Protein AF-A0A8B9DFJ2-F1 (afdb_monomer_lite)

Foldseek 3Di:
DLLVLLLCCLPPPVNLVVVLVVDAQEEEEALLRCSSLLSCVVSVHAYAHEEAAHQLRLVCLLLVFDDQLQQFADPPLPDDSDDDPVSSVVSVVVSVVRVVVVCVVQVSVQVSSCVSVVHRDGSSRSSNRHQAYAHQDDPVVGDDGDDDPRYDDDHPDDQQVVLVVVCVSVVNHSVRNQFYQYHHDSVPSDDTPRSVVRNPPPPPPPDD

Structure (mmCIF, N/CA/C/O backbone):
data_AF-A0A8B9DFJ2-F1
#
_entry.id   AF-A0A8B9DFJ2-F1
#
loop_
_atom_site.group_PDB
_atom_site.id
_atom_site.type_symbol
_atom_site.label_atom_id
_atom_site.label_alt_id
_atom_site.label_comp_id
_atom_site.label_asym_id
_atom_site.label_entity_id
_atom_site.label_seq_id
_atom_site.pdbx_PDB_ins_code
_atom_site.Cartn_x
_atom_site.Cartn_y
_atom_site.Cartn_z
_atom_site.occupancy
_atom_site.B_iso_or_equiv
_atom_site.auth_seq_id
_atom_site.auth_comp_id
_atom_site.auth_asym_id
_atom_site.auth_atom_id
_atom_site.pdbx_PDB_model_num
ATOM 1 N N . MET A 1 1 ? -1.054 19.319 1.071 1.00 57.44 1 MET A N 1
ATOM 2 C CA . MET A 1 1 ? -2.530 19.315 1.187 1.00 57.44 1 MET A CA 1
ATOM 3 C C . MET A 1 1 ? -3.052 18.008 1.782 1.00 57.44 1 MET A C 1
ATOM 5 O O . MET A 1 1 ? -3.820 18.079 2.723 1.00 57.44 1 MET A O 1
ATOM 9 N N . PHE A 1 2 ? -2.621 16.829 1.311 1.00 73.25 2 PHE A N 1
ATOM 10 C CA . PHE A 1 2 ? -3.102 15.547 1.860 1.00 73.25 2 PHE A CA 1
ATOM 11 C C . PHE A 1 2 ? -2.579 15.215 3.272 1.00 73.25 2 PHE A C 1
ATOM 13 O O . PHE A 1 2 ? -3.359 14.774 4.111 1.00 73.25 2 PHE A O 1
ATOM 20 N N . LEU A 1 3 ? -1.305 15.508 3.571 1.00 82.88 3 LEU A N 1
ATOM 21 C CA . LEU A 1 3 ? -0.713 15.278 4.900 1.00 82.88 3 LEU A CA 1
ATOM 22 C C . LEU A 1 3 ? -1.439 16.046 6.018 1.00 82.88 3 LEU A C 1
ATOM 24 O O . LEU A 1 3 ? -1.770 15.465 7.041 1.00 82.88 3 LEU A O 1
ATOM 28 N N . SER A 1 4 ? -1.757 17.325 5.804 1.00 83.69 4 SER A N 1
ATOM 29 C CA . SER A 1 4 ? -2.476 18.137 6.796 1.00 83.69 4 SER A CA 1
ATOM 30 C C . SER A 1 4 ? -3.876 17.589 7.076 1.00 83.69 4 SER A C 1
ATOM 32 O O . SER A 1 4 ? -4.324 17.571 8.215 1.00 83.69 4 SER A O 1
ATOM 34 N N . THR A 1 5 ? -4.581 17.094 6.054 1.00 84.44 5 THR A N 1
ATOM 35 C CA . THR A 1 5 ? -5.894 16.462 6.249 1.00 84.44 5 THR A CA 1
ATOM 36 C C . THR A 1 5 ? -5.776 15.155 7.034 1.00 84.44 5 THR A C 1
ATOM 38 O O . THR A 1 5 ? -6.617 14.883 7.887 1.00 84.44 5 THR A O 1
ATOM 41 N N . CYS A 1 6 ? -4.722 14.377 6.777 1.00 86.12 6 CYS A N 1
ATOM 42 C CA . CYS A 1 6 ? -4.369 13.185 7.548 1.00 86.12 6 CYS A CA 1
ATOM 43 C C . CYS A 1 6 ? -4.177 13.513 9.031 1.00 86.12 6 CYS A C 1
ATOM 45 O O . CYS A 1 6 ? -4.781 12.892 9.898 1.00 86.12 6 CYS A O 1
ATOM 47 N N . GLU A 1 7 ? -3.374 14.538 9.304 1.00 89.25 7 GLU A N 1
ATOM 48 C CA . GLU A 1 7 ? -3.068 15.017 10.645 1.00 89.25 7 GLU A CA 1
ATOM 49 C C . GLU A 1 7 ? -4.340 15.471 11.372 1.00 89.25 7 GLU A C 1
ATOM 51 O O . GLU A 1 7 ? -4.633 14.993 12.466 1.00 89.25 7 GLU A O 1
ATOM 56 N N . HIS A 1 8 ? -5.169 16.302 10.732 1.00 88.00 8 HIS A N 1
ATOM 57 C CA . HIS A 1 8 ? -6.450 16.727 11.301 1.00 88.00 8 HIS A CA 1
ATOM 58 C C . HIS A 1 8 ? -7.397 15.560 11.604 1.00 88.00 8 HIS A C 1
ATOM 60 O O . HIS A 1 8 ? -8.150 15.628 12.572 1.00 88.00 8 HIS A O 1
ATOM 66 N N . LEU A 1 9 ? -7.381 14.506 10.787 1.00 86.31 9 LEU A N 1
ATOM 67 C CA . LEU A 1 9 ? -8.210 13.319 10.978 1.00 86.31 9 LEU A CA 1
ATOM 68 C C . LEU A 1 9 ? -7.721 12.474 12.159 1.00 86.31 9 LEU A C 1
ATOM 70 O O . LEU A 1 9 ? -8.535 12.076 12.989 1.00 86.31 9 LEU A O 1
ATOM 74 N N . LEU A 1 10 ? -6.409 12.246 12.256 1.00 88.75 10 LEU A N 1
ATOM 75 C CA . LEU A 1 10 ? -5.799 11.451 13.324 1.00 88.75 10 LEU A CA 1
ATOM 76 C C . LEU A 1 10 ? -5.869 12.167 14.681 1.00 88.75 10 LEU A C 1
ATOM 78 O O . LEU A 1 10 ? -6.217 11.555 15.686 1.00 88.75 10 LEU A O 1
ATOM 82 N N . TYR A 1 11 ? -5.625 13.479 14.724 1.00 89.94 11 TYR A N 1
ATOM 83 C CA . TYR A 1 11 ? -5.656 14.250 15.973 1.00 89.94 11 TYR A CA 1
ATOM 84 C C . TYR A 1 11 ? -7.062 14.690 16.414 1.00 89.94 11 TYR A C 1
ATOM 86 O O . TYR A 1 11 ? -7.221 15.282 17.488 1.00 89.94 11 TYR A O 1
ATOM 94 N N . ASN A 1 12 ? -8.108 14.382 15.641 1.00 91.06 12 ASN A N 1
ATOM 95 C CA . ASN A 1 12 ? -9.483 14.627 16.060 1.00 91.06 12 ASN A CA 1
ATOM 96 C C . ASN A 1 12 ? -9.939 13.576 17.087 1.00 91.06 12 ASN A C 1
ATOM 98 O O . ASN A 1 12 ? -10.470 12.521 16.744 1.00 91.06 12 ASN A O 1
ATOM 102 N N . LYS A 1 13 ? -9.775 13.905 18.373 1.00 91.00 13 LYS A N 1
ATOM 103 C CA . LYS A 1 13 ? -10.125 13.026 19.502 1.00 91.00 13 LYS A CA 1
ATOM 104 C C . LYS A 1 13 ? -11.592 12.597 19.521 1.00 91.00 13 LYS A C 1
ATOM 106 O O . LYS A 1 13 ? -11.886 11.476 19.923 1.00 91.00 13 LYS A O 1
ATOM 111 N N . GLU A 1 14 ? -12.511 13.471 19.109 1.00 91.31 14 GLU A N 1
ATOM 112 C CA . GLU A 1 14 ? -13.940 13.143 19.071 1.00 91.31 14 GLU A CA 1
ATOM 113 C C . GLU A 1 14 ? -14.213 12.051 18.035 1.00 91.31 14 GLU A C 1
ATOM 115 O O . GLU A 1 14 ? -14.918 11.082 18.322 1.00 91.31 14 GLU A O 1
ATOM 120 N N . LEU A 1 15 ? -13.588 12.176 16.862 1.00 87.06 15 LEU A N 1
ATOM 121 C CA . LEU A 1 15 ? -13.687 11.194 15.793 1.00 87.06 15 LEU A CA 1
ATOM 122 C C . LEU A 1 15 ? -13.025 9.867 16.178 1.00 87.06 15 LEU A C 1
ATOM 124 O O . LEU A 1 15 ? -13.651 8.826 16.015 1.00 87.06 15 LEU A O 1
ATOM 128 N N . ILE A 1 16 ? -11.795 9.886 16.700 1.00 89.31 16 ILE A N 1
ATOM 129 C CA . ILE A 1 16 ? -11.091 8.656 17.101 1.00 89.31 16 ILE A CA 1
ATOM 130 C C . ILE A 1 16 ? -11.898 7.890 18.152 1.00 89.31 16 ILE A C 1
ATOM 132 O O . ILE A 1 16 ? -12.161 6.703 17.968 1.00 89.31 16 ILE A O 1
ATOM 136 N N . ARG A 1 17 ? -12.405 8.583 19.178 1.00 90.62 17 ARG A N 1
ATOM 137 C CA . ARG A 1 17 ? -13.265 7.968 20.194 1.00 90.62 17 ARG A CA 1
ATOM 138 C C . ARG A 1 17 ? -14.528 7.358 19.581 1.00 90.62 17 ARG A C 1
ATOM 140 O O . ARG A 1 17 ? -14.895 6.234 19.906 1.00 90.62 17 ARG A O 1
ATOM 147 N N . TYR A 1 18 ? -15.180 8.071 18.662 1.00 89.00 18 TYR A N 1
ATOM 148 C CA . TYR A 1 18 ? -16.351 7.548 17.959 1.00 89.00 18 TYR A CA 1
ATOM 149 C C . TYR A 1 18 ? -16.027 6.266 17.166 1.00 89.00 18 TYR A C 1
ATOM 151 O O . TYR A 1 18 ? -16.834 5.333 17.128 1.00 89.00 18 TYR A O 1
ATOM 159 N N . LEU A 1 19 ? -14.860 6.210 16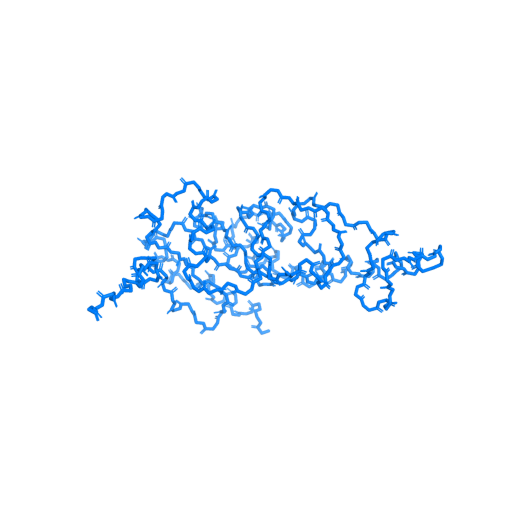.517 1.00 86.94 19 LEU A N 1
ATOM 160 C CA . LEU A 1 19 ? -14.434 5.052 15.731 1.00 86.94 19 LEU A CA 1
ATOM 161 C C . LEU A 1 19 ? -14.123 3.840 16.624 1.00 86.94 19 LEU A C 1
ATOM 163 O O . LEU A 1 19 ? -14.544 2.729 16.294 1.00 86.94 19 LEU A O 1
ATOM 167 N N . GLU A 1 20 ? -13.475 4.060 17.770 1.00 89.19 20 GLU A N 1
ATOM 168 C CA . GLU A 1 20 ? -13.220 3.040 18.799 1.00 89.19 20 GLU A CA 1
ATOM 169 C C . GLU A 1 20 ? -14.530 2.471 19.369 1.00 89.19 20 GLU A C 1
ATOM 171 O O . GLU A 1 20 ? -14.721 1.254 19.432 1.00 89.19 20 GLU A O 1
ATOM 176 N N . GLU A 1 21 ? -15.484 3.341 19.715 1.00 89.44 21 GLU A N 1
ATOM 177 C CA . GLU A 1 21 ? -16.804 2.947 20.228 1.00 89.44 21 GLU A CA 1
ATOM 178 C C . GLU A 1 21 ? -17.642 2.201 19.177 1.00 89.44 21 GLU A C 1
ATOM 180 O O . GLU A 1 21 ? -18.433 1.310 19.503 1.00 89.44 21 GLU A O 1
ATOM 185 N N . SER A 1 22 ? -17.460 2.537 17.898 1.00 84.75 22 SER A N 1
ATOM 186 C CA . SER A 1 22 ? -18.227 1.965 16.791 1.00 84.75 22 SER A CA 1
ATOM 187 C C . SER A 1 22 ? -17.894 0.502 16.490 1.00 84.75 22 SER A C 1
ATOM 189 O O . SER A 1 22 ? -18.761 -0.169 15.912 1.00 84.75 22 SER A O 1
ATOM 191 N N . LYS A 1 23 ? -16.708 0.016 16.897 1.00 84.62 23 LYS A N 1
ATOM 192 C CA . LYS A 1 23 ? -16.204 -1.359 16.699 1.00 84.62 23 LYS A CA 1
ATOM 193 C C . LYS A 1 23 ? -16.349 -1.839 15.251 1.00 84.62 23 LYS A C 1
ATOM 195 O O . LYS A 1 23 ? -17.238 -2.630 14.934 1.00 84.62 23 LYS A O 1
ATOM 200 N N . PHE A 1 24 ? -15.516 -1.298 14.367 1.00 83.88 24 PHE A N 1
ATOM 201 C CA . PHE A 1 24 ? -15.450 -1.735 12.972 1.00 83.88 24 PHE A CA 1
ATOM 202 C C . PHE A 1 24 ? -14.767 -3.096 12.839 1.00 83.88 24 PHE A C 1
ATOM 204 O O . PHE A 1 24 ? -13.895 -3.433 13.633 1.00 83.88 24 PHE A O 1
ATOM 211 N N . ASP A 1 25 ? -15.157 -3.849 11.812 1.00 81.69 25 ASP A N 1
ATOM 212 C CA . ASP A 1 25 ? -14.607 -5.178 11.535 1.00 81.69 25 ASP A CA 1
ATOM 213 C C . ASP A 1 25 ? -13.363 -5.103 10.630 1.00 81.69 25 ASP A C 1
ATOM 215 O O . ASP A 1 25 ? -12.488 -5.960 10.709 1.00 81.69 25 ASP A O 1
ATOM 219 N N . ALA A 1 26 ? -13.283 -4.089 9.760 1.00 84.44 26 ALA A N 1
ATOM 220 C CA . ALA A 1 26 ? -12.162 -3.858 8.849 1.00 84.44 26 ALA A CA 1
ATOM 221 C C . ALA A 1 26 ? -12.106 -2.397 8.373 1.00 84.44 26 ALA A C 1
ATOM 223 O O . ALA A 1 26 ? -13.127 -1.695 8.346 1.00 84.44 26 ALA A O 1
ATOM 224 N N . VAL A 1 27 ? -10.923 -1.960 7.937 1.00 85.25 27 VAL A N 1
ATOM 225 C CA . VAL A 1 27 ? -10.705 -0.652 7.300 1.00 85.25 27 VAL A CA 1
ATOM 226 C C . VAL A 1 27 ? -10.398 -0.844 5.824 1.00 85.25 27 VAL A C 1
ATOM 228 O O . VAL A 1 27 ? -9.443 -1.517 5.455 1.00 85.25 27 VAL A O 1
ATOM 231 N N . PHE A 1 28 ? -11.199 -0.217 4.977 1.00 84.50 28 PHE A N 1
ATOM 232 C CA . PHE A 1 28 ? -10.998 -0.151 3.541 1.00 84.50 28 PHE A CA 1
ATOM 233 C C . PHE A 1 28 ? -10.328 1.176 3.190 1.00 84.50 28 PHE A C 1
ATOM 235 O O . PHE A 1 28 ? -10.894 2.240 3.441 1.00 84.50 28 PHE A O 1
ATOM 242 N N . THR A 1 29 ? -9.116 1.140 2.643 1.00 85.06 29 THR A N 1
ATOM 243 C CA . THR A 1 29 ? -8.325 2.359 2.417 1.00 85.06 29 THR A CA 1
ATOM 244 C C . THR A 1 29 ? -7.502 2.291 1.139 1.00 85.06 29 THR A C 1
ATOM 246 O O . THR A 1 29 ? -7.168 1.215 0.648 1.00 85.06 29 THR A O 1
ATOM 249 N N . ASP A 1 30 ? -7.153 3.460 0.608 1.00 84.50 30 ASP A N 1
ATOM 250 C CA . ASP A 1 30 ? -6.173 3.590 -0.468 1.00 84.50 30 ASP A CA 1
ATOM 251 C C . ASP A 1 30 ? -4.770 3.749 0.157 1.00 84.50 30 ASP A C 1
ATOM 253 O O . ASP A 1 30 ? -4.559 4.699 0.917 1.00 84.50 30 ASP A O 1
ATOM 257 N N . PRO A 1 31 ? -3.811 2.843 -0.109 1.00 84.50 31 PRO A N 1
ATOM 258 C CA . PRO A 1 31 ? -2.460 2.909 0.449 1.00 84.50 31 PRO A CA 1
ATOM 259 C C . PRO A 1 31 ? -1.609 4.070 -0.090 1.00 84.50 31 PRO A C 1
ATOM 261 O O . PRO A 1 31 ? -0.582 4.376 0.512 1.00 84.50 31 PRO A O 1
ATOM 264 N N . ILE A 1 32 ? -2.018 4.755 -1.170 1.00 83.06 32 ILE A N 1
ATOM 265 C CA . ILE A 1 32 ? -1.344 5.982 -1.643 1.00 83.06 32 ILE A CA 1
ATOM 266 C C . ILE A 1 32 ? -1.376 7.067 -0.554 1.00 83.06 32 ILE A C 1
ATOM 268 O O . ILE A 1 32 ? -0.446 7.867 -0.433 1.00 83.06 32 ILE A O 1
ATOM 272 N N . LEU A 1 33 ? -2.433 7.079 0.264 1.00 82.88 33 LEU A N 1
ATOM 273 C CA . LEU A 1 33 ? -2.578 7.947 1.427 1.00 82.88 33 LEU A CA 1
ATOM 274 C C . LEU A 1 33 ? -2.611 7.080 2.698 1.00 82.88 33 LEU A C 1
ATOM 276 O O . LEU A 1 33 ? -3.688 6.648 3.113 1.00 82.88 33 LEU A O 1
ATOM 280 N N . PRO A 1 34 ? -1.471 6.851 3.379 1.00 85.38 34 PRO A N 1
ATOM 281 C CA . PRO A 1 34 ? -1.361 5.859 4.458 1.00 85.38 34 PRO A CA 1
ATOM 282 C C . PRO A 1 34 ? -2.137 6.205 5.748 1.00 85.38 34 PRO A C 1
ATOM 284 O O . PRO A 1 34 ? -2.036 5.495 6.742 1.00 85.38 34 PRO A O 1
ATOM 287 N N . CYS A 1 35 ? -2.960 7.254 5.750 1.00 88.12 35 CYS A N 1
ATOM 288 C CA . CYS A 1 35 ? -3.794 7.687 6.875 1.00 88.12 35 CYS A CA 1
ATOM 289 C C . CYS A 1 35 ? -4.751 6.603 7.367 1.00 88.12 35 CYS A C 1
ATOM 291 O O . CYS A 1 35 ? -4.859 6.368 8.569 1.00 88.12 35 CYS A O 1
ATOM 293 N N . GLY A 1 36 ? -5.436 5.929 6.437 1.00 87.31 36 GLY A N 1
ATOM 294 C CA . GLY A 1 36 ? -6.339 4.837 6.789 1.00 87.31 36 GLY A CA 1
ATOM 295 C C . GLY A 1 36 ? -5.587 3.635 7.355 1.00 87.31 36 GLY A C 1
ATOM 296 O O . GLY A 1 36 ? -6.105 2.976 8.249 1.00 87.31 36 GLY A O 1
ATOM 297 N N . GLN A 1 37 ? -4.345 3.399 6.916 1.00 90.88 37 GLN A N 1
ATOM 298 C CA . GLN A 1 37 ? -3.510 2.331 7.466 1.00 90.88 37 GLN A CA 1
ATOM 299 C C . GLN A 1 37 ? -3.031 2.644 8.886 1.00 90.88 37 GLN A C 1
ATOM 301 O O . GLN A 1 37 ? -3.075 1.774 9.750 1.00 90.88 37 GLN A O 1
ATOM 306 N N . ILE A 1 38 ? -2.631 3.891 9.151 1.00 91.94 38 ILE A N 1
ATOM 307 C CA . ILE A 1 38 ? -2.279 4.347 10.506 1.00 91.94 38 ILE A CA 1
ATOM 308 C C . ILE A 1 38 ? -3.479 4.171 11.446 1.00 91.94 38 ILE A C 1
ATOM 310 O O . ILE A 1 38 ? -3.337 3.665 12.558 1.00 91.94 38 ILE A O 1
ATOM 314 N N . LEU A 1 39 ? -4.674 4.538 10.980 1.00 91.06 39 LEU A N 1
ATOM 315 C CA . LEU A 1 39 ? -5.910 4.374 11.737 1.00 91.06 39 LEU A CA 1
ATOM 316 C C . LEU A 1 39 ? -6.263 2.898 11.976 1.00 91.06 39 LEU A C 1
ATOM 318 O O . LEU A 1 39 ? -6.680 2.548 13.077 1.00 91.06 39 LEU A O 1
ATOM 322 N N . ALA A 1 40 ? -6.096 2.036 10.971 1.00 91.50 40 ALA A N 1
ATOM 323 C CA . ALA A 1 40 ? -6.339 0.601 11.099 1.00 91.50 40 ALA A CA 1
ATOM 324 C C . ALA A 1 40 ? -5.431 -0.034 12.160 1.00 91.50 40 ALA A C 1
ATOM 326 O O . ALA A 1 40 ? -5.899 -0.819 12.983 1.00 91.50 40 ALA A O 1
ATOM 327 N N . GLU A 1 41 ? -4.160 0.371 12.189 1.00 92.94 41 GLU A N 1
ATOM 328 C CA . GLU A 1 41 ? -3.199 -0.072 13.196 1.00 92.94 41 GLU A CA 1
ATOM 329 C C . GLU A 1 41 ? -3.579 0.406 14.606 1.00 92.94 41 GLU A C 1
ATOM 331 O O . GLU A 1 41 ? -3.525 -0.382 15.547 1.00 92.94 41 GLU A O 1
ATOM 336 N N . HIS A 1 42 ? -4.017 1.661 14.758 1.00 91.94 42 HIS A N 1
ATOM 337 C CA . HIS A 1 42 ? -4.494 2.196 16.043 1.00 91.94 42 HIS A CA 1
ATOM 338 C C . HIS A 1 42 ? -5.729 1.451 16.558 1.00 91.94 42 HIS A C 1
ATOM 340 O O . HIS A 1 42 ? -5.797 1.074 17.725 1.00 91.94 42 HIS A O 1
ATOM 346 N N . LEU A 1 43 ? -6.691 1.181 15.673 1.00 90.94 43 LEU A N 1
ATOM 347 C CA . LEU A 1 43 ? -7.913 0.442 15.998 1.00 90.94 43 LEU A CA 1
ATOM 348 C C . LEU A 1 43 ? -7.689 -1.077 16.123 1.00 90.94 43 LEU A C 1
ATOM 350 O O . LEU A 1 43 ? -8.600 -1.782 16.553 1.00 90.94 43 LEU A O 1
ATOM 354 N N . SER A 1 44 ? -6.500 -1.584 15.770 1.00 91.88 44 SER A N 1
ATOM 355 C CA . SER A 1 44 ? -6.166 -3.018 15.746 1.00 91.88 44 SER A CA 1
ATOM 356 C C . SER A 1 44 ? -7.135 -3.857 14.898 1.00 91.88 44 SER A C 1
ATOM 358 O O . SER A 1 44 ? -7.533 -4.956 15.284 1.00 91.88 44 SER A O 1
ATOM 360 N N . VAL A 1 45 ? -7.523 -3.330 13.734 1.00 90.00 45 VAL A N 1
ATOM 361 C CA . VAL A 1 45 ? -8.446 -3.978 12.786 1.00 90.00 45 VAL A CA 1
ATOM 362 C C . VAL A 1 45 ? -7.743 -4.283 11.462 1.00 90.00 45 VAL A C 1
ATOM 364 O O . VAL A 1 45 ? -6.857 -3.527 11.055 1.00 90.00 45 VAL A O 1
ATOM 367 N N . PRO A 1 46 ? -8.123 -5.364 10.756 1.00 89.81 46 PRO A N 1
ATOM 368 C CA . PRO A 1 46 ? -7.520 -5.701 9.473 1.00 89.81 46 PRO A CA 1
ATOM 369 C C . PRO A 1 46 ? -7.782 -4.604 8.437 1.00 89.81 46 PRO A C 1
ATOM 371 O O . PRO A 1 46 ? -8.890 -4.062 8.340 1.00 89.81 46 PRO A O 1
ATOM 374 N N . SER A 1 47 ? -6.763 -4.302 7.635 1.00 89.56 47 SER A N 1
ATOM 375 C CA . SER A 1 47 ? -6.872 -3.359 6.529 1.00 89.56 47 SER A CA 1
ATOM 376 C C . SER A 1 47 ? -6.969 -4.063 5.179 1.00 89.56 47 SER A C 1
ATOM 378 O O . SER A 1 47 ? -6.293 -5.059 4.899 1.00 89.56 47 SER A O 1
ATOM 380 N N . VAL A 1 48 ? -7.842 -3.522 4.337 1.00 87.50 48 VAL A N 1
ATOM 381 C CA . VAL A 1 48 ? -8.068 -3.934 2.956 1.00 87.50 48 VAL A CA 1
ATOM 382 C C . VAL A 1 48 ? -7.694 -2.759 2.068 1.00 87.50 48 VAL A C 1
ATOM 384 O O . VAL A 1 48 ? -8.296 -1.685 2.147 1.00 87.50 48 VAL A O 1
ATOM 387 N N . PHE A 1 49 ? -6.689 -2.964 1.228 1.00 87.88 49 PHE A N 1
ATOM 388 C CA . PHE A 1 49 ? -6.227 -1.956 0.293 1.00 87.88 49 PHE A CA 1
ATOM 389 C C . PHE A 1 49 ? -6.963 -2.043 -1.023 1.00 87.88 49 PHE A C 1
ATOM 391 O O . PHE A 1 49 ? -7.188 -3.132 -1.543 1.00 87.88 49 PHE A O 1
ATOM 398 N N . TYR A 1 50 ? -7.301 -0.885 -1.576 1.00 83.75 50 TYR A N 1
ATOM 399 C CA . TYR A 1 50 ? -7.834 -0.771 -2.922 1.00 83.75 50 TYR A CA 1
ATOM 400 C C . TYR A 1 50 ? -7.047 0.273 -3.695 1.00 83.75 50 TYR A C 1
ATOM 402 O O . TYR A 1 50 ? -7.099 1.460 -3.384 1.00 83.75 50 TYR A O 1
ATOM 410 N N . LEU A 1 51 ? -6.295 -0.189 -4.688 1.00 83.75 51 LEU A N 1
ATOM 411 C CA . LEU A 1 51 ? -5.366 0.632 -5.454 1.00 83.75 51 LEU A CA 1
ATOM 412 C C . LEU A 1 51 ? -5.243 0.110 -6.878 1.00 83.75 51 LEU A C 1
ATOM 414 O O . LEU A 1 51 ? -5.530 -1.050 -7.147 1.00 83.75 51 LEU A O 1
ATOM 418 N N . GLN A 1 52 ? -4.759 0.946 -7.789 1.00 80.31 52 GLN A N 1
ATOM 419 C CA . GLN A 1 52 ? -4.298 0.476 -9.095 1.00 80.31 52 GLN A CA 1
ATOM 420 C C . GLN A 1 52 ? -2.805 0.129 -9.044 1.00 80.31 52 GLN A C 1
ATOM 422 O O . GLN A 1 52 ? -2.436 -1.007 -9.315 1.00 80.31 52 GLN A O 1
ATOM 427 N N . GLN A 1 53 ? -1.961 1.089 -8.663 1.00 78.75 53 GLN A N 1
ATOM 428 C CA . GLN A 1 53 ? -0.523 0.929 -8.415 1.00 78.75 53 GLN A CA 1
ATOM 429 C C . GLN A 1 53 ? -0.083 1.995 -7.404 1.00 78.75 53 GLN A C 1
ATOM 431 O O . GLN A 1 53 ? -0.691 3.069 -7.370 1.00 78.75 53 GLN A O 1
ATOM 436 N N . ILE A 1 54 ? 0.960 1.730 -6.611 1.00 81.12 54 ILE A N 1
ATOM 437 C CA . ILE A 1 54 ? 1.583 2.763 -5.771 1.00 81.12 54 ILE A CA 1
ATOM 438 C C . ILE A 1 54 ? 2.753 3.356 -6.563 1.00 81.12 54 ILE A C 1
ATOM 440 O O . ILE A 1 54 ? 3.473 2.627 -7.255 1.00 81.12 54 ILE A O 1
ATOM 444 N N . PRO A 1 55 ? 2.969 4.684 -6.519 1.00 75.06 55 PRO A N 1
ATOM 445 C CA . PRO A 1 55 ? 4.204 5.253 -7.037 1.00 75.06 55 PRO A CA 1
ATOM 446 C C . PRO A 1 55 ? 5.434 4.528 -6.469 1.00 75.06 55 PRO A C 1
ATOM 448 O O . PRO A 1 55 ? 5.437 4.045 -5.338 1.00 75.06 55 PRO A O 1
ATOM 451 N N . CYS A 1 56 ? 6.474 4.448 -7.298 1.00 76.81 56 CYS A N 1
ATOM 452 C CA . CYS A 1 56 ? 7.755 3.795 -7.014 1.00 76.81 56 CYS A CA 1
ATOM 453 C C . CYS A 1 56 ? 7.729 2.284 -6.750 1.00 76.81 56 CYS A C 1
ATOM 455 O O . CYS A 1 56 ? 8.786 1.709 -6.511 1.00 76.81 56 CYS A O 1
ATOM 457 N N . GLY A 1 57 ? 6.576 1.616 -6.831 1.00 78.62 57 GLY A N 1
ATOM 458 C CA . GLY A 1 57 ? 6.518 0.173 -6.623 1.00 78.62 57 GLY A CA 1
ATOM 459 C C . GLY A 1 57 ? 6.579 -0.253 -5.154 1.00 78.62 57 GLY A C 1
ATOM 460 O O . GLY A 1 57 ? 6.986 -1.380 -4.868 1.00 78.62 57 GLY A O 1
ATOM 461 N N . LEU A 1 58 ? 6.180 0.622 -4.227 1.00 83.69 58 LEU A N 1
ATOM 462 C CA . LEU A 1 58 ? 6.139 0.331 -2.791 1.00 83.69 58 LEU A CA 1
ATOM 463 C C . LEU A 1 58 ? 5.235 -0.871 -2.461 1.00 83.69 58 LEU A C 1
ATOM 465 O O . LEU A 1 58 ? 5.465 -1.582 -1.486 1.00 83.69 58 LEU A O 1
ATOM 469 N N . GLU A 1 59 ? 4.230 -1.146 -3.300 1.00 83.75 59 GLU A N 1
ATOM 470 C CA . GLU A 1 59 ? 3.391 -2.338 -3.189 1.00 83.75 59 GLU A CA 1
ATOM 471 C C . GLU A 1 59 ? 4.204 -3.632 -3.287 1.00 83.75 59 GLU A C 1
ATOM 473 O O . GLU A 1 59 ? 3.875 -4.606 -2.616 1.00 83.75 59 GLU A O 1
ATOM 478 N N . PHE A 1 60 ? 5.279 -3.655 -4.080 1.00 85.06 60 PHE A N 1
ATOM 479 C CA . PHE A 1 60 ? 6.111 -4.846 -4.265 1.00 85.06 60 PHE A CA 1
ATOM 480 C C . PHE A 1 60 ? 7.004 -5.093 -3.053 1.00 85.06 60 PHE A C 1
ATOM 482 O O . PHE A 1 60 ? 7.161 -6.237 -2.633 1.00 85.06 60 PHE A O 1
ATOM 489 N N . GLU A 1 61 ? 7.536 -4.026 -2.459 1.00 84.00 61 GLU A N 1
ATOM 490 C CA . GLU A 1 61 ? 8.298 -4.106 -1.215 1.00 84.00 61 GLU A CA 1
ATOM 491 C C . GLU A 1 61 ? 7.401 -4.538 -0.048 1.00 84.00 61 GLU A C 1
ATOM 493 O O . GLU A 1 61 ? 7.720 -5.488 0.664 1.00 84.00 61 GLU A O 1
ATOM 498 N N . ALA A 1 62 ? 6.221 -3.929 0.094 1.00 86.31 62 ALA A N 1
ATOM 499 C CA . ALA A 1 62 ? 5.281 -4.268 1.161 1.00 86.31 62 ALA A CA 1
ATOM 500 C C . ALA A 1 62 ? 4.773 -5.717 1.064 1.00 86.31 62 ALA A C 1
ATOM 502 O O . ALA A 1 62 ? 4.692 -6.423 2.070 1.00 86.31 62 ALA A O 1
ATOM 503 N N . THR A 1 63 ? 4.456 -6.179 -0.150 1.00 86.50 63 THR A N 1
ATOM 504 C CA . THR A 1 63 ? 3.971 -7.549 -0.390 1.00 86.50 63 THR A CA 1
ATOM 505 C C . THR A 1 63 ? 5.090 -8.585 -0.476 1.00 86.50 63 THR A C 1
ATOM 507 O O . THR A 1 63 ? 4.793 -9.774 -0.516 1.00 86.50 63 THR A O 1
ATOM 510 N N . GLN A 1 64 ? 6.364 -8.170 -0.496 1.00 85.94 64 GLN A N 1
ATOM 511 C CA . GLN A 1 64 ? 7.514 -9.046 -0.769 1.00 85.94 64 GLN A CA 1
ATOM 512 C C . GLN A 1 64 ? 7.394 -9.781 -2.119 1.00 85.94 64 GLN A C 1
ATOM 514 O O . GLN A 1 64 ? 7.929 -10.873 -2.317 1.00 85.94 64 GLN A O 1
ATOM 519 N N . CYS A 1 65 ? 6.677 -9.175 -3.068 1.00 85.69 65 CYS A N 1
ATOM 520 C CA . CYS A 1 65 ? 6.453 -9.743 -4.385 1.00 85.69 65 CYS A CA 1
ATOM 521 C C . CYS A 1 65 ? 7.633 -9.409 -5.314 1.00 85.69 65 CYS A C 1
ATOM 523 O O . CYS A 1 65 ? 7.976 -8.234 -5.476 1.00 85.69 65 CYS A O 1
ATOM 525 N N . PRO A 1 66 ? 8.249 -10.398 -5.988 1.00 84.75 66 PRO A N 1
ATOM 526 C CA . PRO A 1 66 ? 9.372 -10.135 -6.880 1.00 84.75 66 PRO A CA 1
ATOM 527 C C . PRO A 1 66 ? 8.933 -9.305 -8.094 1.00 84.75 66 PRO A C 1
ATOM 529 O O . PRO A 1 66 ? 8.037 -9.688 -8.846 1.00 84.75 66 PRO A O 1
ATOM 532 N N . ASN A 1 67 ? 9.618 -8.183 -8.319 1.00 83.88 67 ASN A N 1
ATOM 533 C CA . ASN A 1 67 ? 9.373 -7.284 -9.447 1.00 83.88 67 ASN A CA 1
ATOM 534 C C . ASN A 1 67 ? 10.691 -6.931 -10.167 1.00 83.88 67 ASN A C 1
ATOM 536 O O . ASN A 1 67 ? 11.233 -5.838 -9.975 1.00 83.88 67 ASN A O 1
ATOM 540 N N . PRO A 1 68 ? 11.251 -7.872 -10.953 1.00 85.94 68 PRO A N 1
ATOM 541 C CA . PRO A 1 68 ? 12.578 -7.722 -11.531 1.00 85.94 68 PRO A CA 1
ATOM 542 C C . PRO A 1 68 ? 12.585 -6.723 -12.706 1.00 85.94 68 PRO A C 1
ATOM 544 O O . PRO A 1 68 ? 11.903 -6.955 -13.712 1.00 85.94 68 PRO A O 1
ATOM 547 N N . PRO A 1 69 ? 13.435 -5.676 -12.671 1.00 84.56 69 PRO A N 1
ATOM 548 C CA . PRO A 1 69 ? 13.568 -4.715 -13.772 1.00 84.56 69 PRO A CA 1
ATOM 549 C C . PRO A 1 69 ? 14.196 -5.330 -15.038 1.00 84.56 69 PRO A C 1
ATOM 551 O O . PRO A 1 69 ? 14.282 -4.682 -16.075 1.00 84.56 69 PRO A O 1
ATOM 554 N N . SER A 1 70 ? 14.652 -6.582 -15.000 1.00 83.44 70 SER A N 1
ATOM 555 C CA . SER A 1 70 ? 15.192 -7.278 -16.173 1.00 83.44 70 SER A CA 1
ATOM 556 C C . SER A 1 70 ? 14.117 -7.804 -17.130 1.00 83.44 70 SER A C 1
ATOM 558 O O . SER A 1 70 ? 14.410 -7.985 -18.311 1.00 83.44 70 SER A O 1
ATOM 560 N N . TYR A 1 71 ? 12.903 -8.059 -16.631 1.00 83.88 71 TYR A N 1
ATOM 561 C CA . TYR A 1 71 ? 11.790 -8.632 -17.399 1.00 83.88 71 TYR A CA 1
ATOM 562 C C . TYR A 1 71 ? 10.562 -7.719 -17.414 1.00 83.88 71 TYR A C 1
ATOM 564 O O . TYR A 1 71 ? 9.807 -7.703 -18.379 1.00 83.88 71 TYR A O 1
ATOM 572 N N . VAL A 1 72 ? 10.382 -6.922 -16.362 1.00 86.50 72 VAL A N 1
ATOM 573 C CA . VAL A 1 72 ? 9.223 -6.047 -16.218 1.00 86.50 72 VAL A CA 1
ATOM 574 C C . VAL A 1 72 ? 9.615 -4.628 -16.621 1.00 86.50 72 VAL A C 1
ATOM 576 O O . VAL A 1 72 ? 10.411 -4.003 -15.913 1.00 86.50 72 VAL A O 1
ATOM 579 N N . PRO A 1 73 ? 9.081 -4.080 -17.723 1.00 86.44 73 PRO A N 1
ATOM 580 C CA . PRO A 1 73 ? 9.394 -2.717 -18.124 1.00 86.44 73 PRO A CA 1
ATOM 581 C C . PRO A 1 73 ? 8.830 -1.712 -17.110 1.00 86.44 73 PRO A C 1
ATOM 583 O O . PRO A 1 73 ? 7.700 -1.835 -16.627 1.00 86.44 73 PRO A O 1
ATOM 586 N N . ARG A 1 74 ? 9.644 -0.714 -16.764 1.00 84.31 74 ARG A N 1
ATOM 587 C CA . ARG A 1 74 ? 9.271 0.383 -15.872 1.00 84.31 74 ARG A CA 1
ATOM 588 C C . ARG A 1 74 ? 8.461 1.412 -16.641 1.00 84.31 74 ARG A C 1
ATOM 590 O O . ARG A 1 74 ? 8.701 1.670 -17.824 1.00 84.31 74 ARG A O 1
ATOM 597 N N . VAL A 1 75 ? 7.515 2.022 -15.937 1.00 75.69 75 VAL A N 1
ATOM 598 C CA . VAL A 1 75 ? 6.733 3.149 -16.452 1.00 75.69 75 VAL A CA 1
ATOM 599 C C . VAL A 1 75 ? 7.707 4.245 -16.907 1.00 75.69 75 VAL A C 1
ATOM 601 O O . VAL A 1 75 ? 8.742 4.439 -16.273 1.00 75.69 75 VAL A O 1
ATOM 604 N N . PHE A 1 76 ? 7.402 4.919 -18.019 1.00 74.12 76 PHE A N 1
ATOM 605 C CA . PHE A 1 76 ? 8.242 5.941 -18.676 1.00 74.12 76 PHE A CA 1
ATOM 606 C C . PHE A 1 76 ? 9.468 5.444 -19.463 1.00 74.12 76 PHE A C 1
ATOM 608 O O . PHE A 1 76 ? 10.224 6.264 -19.980 1.00 74.12 76 PHE A O 1
ATOM 615 N N . THR A 1 77 ? 9.680 4.130 -19.606 1.00 80.88 77 THR A N 1
ATOM 616 C CA . THR A 1 77 ? 10.786 3.611 -20.441 1.00 80.88 77 THR A CA 1
ATOM 617 C C . THR A 1 77 ? 10.395 3.282 -21.883 1.00 80.88 77 THR A C 1
ATOM 619 O O . THR A 1 77 ? 11.301 3.090 -22.700 1.00 80.88 77 THR A O 1
ATOM 622 N N . ASP A 1 78 ? 9.087 3.241 -22.177 1.00 82.38 78 ASP A N 1
ATOM 623 C CA . ASP A 1 78 ? 8.459 2.780 -23.432 1.00 82.38 78 ASP A CA 1
ATOM 624 C C . ASP A 1 78 ? 8.978 1.414 -23.918 1.00 82.38 78 ASP A C 1
ATOM 626 O O . ASP A 1 78 ? 8.959 1.091 -25.105 1.00 82.38 78 ASP A O 1
ATOM 630 N N . ASN A 1 79 ? 9.462 0.597 -22.980 1.00 86.12 79 ASN A N 1
ATOM 631 C CA . ASN A 1 79 ? 9.931 -0.754 -23.240 1.00 86.12 79 ASN A CA 1
ATOM 632 C C . ASN A 1 79 ? 8.762 -1.753 -23.220 1.00 86.12 79 ASN A C 1
ATOM 634 O O . ASN A 1 79 ? 7.787 -1.585 -22.484 1.00 86.12 79 ASN A O 1
ATOM 638 N N . THR A 1 80 ? 8.902 -2.826 -23.996 1.00 85.56 80 THR A N 1
ATOM 639 C CA . THR A 1 80 ? 7.998 -3.982 -23.981 1.00 85.56 80 THR A CA 1
ATOM 640 C C . THR A 1 80 ? 8.498 -5.062 -23.014 1.00 85.56 80 THR A C 1
ATOM 642 O O . THR A 1 80 ? 9.539 -4.909 -22.375 1.00 85.56 80 THR A O 1
ATOM 645 N N . ASP A 1 81 ? 7.773 -6.173 -22.901 1.00 80.94 81 ASP A N 1
ATOM 646 C CA . ASP A 1 81 ? 8.221 -7.408 -22.238 1.00 80.94 81 ASP A CA 1
ATOM 647 C C . ASP A 1 81 ? 9.470 -8.019 -22.895 1.00 80.94 81 ASP A C 1
ATOM 649 O O . ASP A 1 81 ? 10.317 -8.632 -22.239 1.00 80.94 81 ASP A O 1
ATOM 653 N N . HIS A 1 82 ? 9.632 -7.803 -24.198 1.00 86.62 82 HIS A N 1
ATOM 654 C CA . HIS A 1 82 ? 10.786 -8.251 -24.964 1.00 86.62 82 HIS A CA 1
ATOM 655 C C . HIS A 1 82 ? 11.875 -7.170 -25.052 1.00 86.62 82 HIS A C 1
ATOM 657 O O . HIS A 1 82 ? 12.029 -6.491 -26.065 1.00 86.62 82 HIS A O 1
ATOM 663 N N . MET A 1 83 ? 12.681 -7.050 -23.992 1.00 88.38 83 MET A N 1
ATOM 664 C CA . MET A 1 83 ? 13.821 -6.121 -23.934 1.00 88.38 83 MET A CA 1
ATOM 665 C C . MET A 1 83 ? 15.155 -6.765 -24.334 1.00 88.38 83 MET A C 1
ATOM 667 O O . MET A 1 83 ? 15.533 -7.827 -23.818 1.00 88.38 83 MET A O 1
ATOM 671 N N . ASN A 1 84 ? 15.930 -6.055 -25.160 1.00 91.44 84 ASN A N 1
ATOM 672 C CA . ASN A 1 84 ? 17.348 -6.327 -25.398 1.00 91.44 84 ASN A CA 1
ATOM 673 C C . ASN A 1 84 ? 18.219 -5.898 -24.196 1.00 91.44 84 ASN A C 1
ATOM 675 O O . ASN A 1 84 ? 17.747 -5.256 -23.258 1.00 91.44 84 ASN A O 1
ATOM 679 N N . PHE A 1 85 ? 19.508 -6.251 -24.203 1.00 91.81 85 PHE A N 1
ATOM 680 C CA . PHE A 1 85 ? 20.406 -5.962 -23.077 1.00 91.81 85 PHE A CA 1
ATOM 681 C C . PHE A 1 85 ? 20.447 -4.469 -22.703 1.00 91.81 85 PHE A C 1
ATOM 683 O O . PHE A 1 85 ? 20.309 -4.128 -21.531 1.00 91.81 85 PHE A O 1
ATOM 690 N N . LEU A 1 86 ? 20.560 -3.571 -23.686 1.00 91.06 86 LEU A N 1
ATOM 691 C CA . LEU A 1 86 ? 20.626 -2.126 -23.437 1.00 91.06 86 LEU A CA 1
ATOM 692 C C . LEU A 1 86 ? 19.310 -1.570 -22.884 1.00 91.06 86 LEU A C 1
ATOM 694 O O . LEU A 1 86 ? 19.327 -0.725 -21.992 1.00 91.06 86 LEU A O 1
ATOM 698 N N . GLN A 1 87 ? 18.171 -2.072 -23.362 1.00 90.00 87 GLN A N 1
ATOM 699 C CA . GLN A 1 87 ? 16.854 -1.722 -22.836 1.00 90.00 87 GLN A CA 1
ATOM 700 C C . GLN A 1 87 ? 16.701 -2.162 -21.379 1.00 90.00 87 GLN A C 1
ATOM 702 O O . GLN A 1 87 ? 16.176 -1.390 -20.583 1.00 90.00 87 GLN A O 1
ATOM 707 N N . ARG A 1 88 ? 17.229 -3.335 -21.000 1.00 91.62 88 ARG A N 1
ATOM 708 C CA . ARG A 1 88 ? 17.249 -3.796 -19.599 1.00 91.62 88 ARG A CA 1
ATOM 709 C C . ARG A 1 88 ? 18.125 -2.910 -18.722 1.00 91.62 88 ARG A C 1
ATOM 711 O O . ARG A 1 88 ? 17.706 -2.537 -17.633 1.00 91.62 88 ARG A O 1
ATOM 718 N N . VAL A 1 89 ? 19.311 -2.534 -19.203 1.00 90.50 89 VAL A N 1
ATOM 719 C CA . VAL A 1 89 ? 20.201 -1.606 -18.484 1.00 90.50 89 VAL A CA 1
ATOM 720 C C . VAL A 1 89 ? 19.514 -0.253 -18.291 1.00 90.50 89 VAL A C 1
ATOM 722 O O . VAL A 1 89 ? 19.475 0.255 -17.173 1.00 90.50 89 VAL A O 1
ATOM 725 N N . LYS A 1 90 ? 18.883 0.292 -19.341 1.00 88.88 90 LYS A N 1
ATOM 726 C CA . LYS A 1 90 ? 18.051 1.501 -19.246 1.00 88.88 90 LYS A CA 1
ATOM 727 C C . LYS A 1 90 ? 16.946 1.314 -18.204 1.00 88.88 90 LYS A C 1
ATOM 729 O O . LYS A 1 90 ? 16.756 2.183 -17.365 1.00 88.88 90 LYS A O 1
ATOM 734 N N . ASN A 1 91 ? 16.258 0.177 -18.214 1.00 89.69 91 ASN A N 1
ATOM 735 C CA . ASN A 1 91 ? 15.163 -0.097 -17.291 1.00 89.69 91 ASN A CA 1
ATOM 736 C C . ASN A 1 91 ? 15.606 -0.100 -15.818 1.00 89.69 91 ASN A C 1
ATOM 738 O O . ASN A 1 91 ? 14.909 0.453 -14.974 1.00 89.69 91 ASN A O 1
ATOM 742 N N . VAL A 1 92 ? 16.787 -0.654 -15.520 1.00 87.94 92 VAL A N 1
ATOM 743 C CA . VAL A 1 92 ? 17.398 -0.608 -14.180 1.00 87.94 92 VAL A CA 1
ATOM 744 C C . VAL A 1 92 ? 17.765 0.824 -13.789 1.00 87.94 92 VAL A C 1
ATOM 746 O O . VAL A 1 92 ? 17.466 1.247 -12.678 1.00 87.94 92 VAL A O 1
ATOM 749 N N . ILE A 1 93 ? 18.358 1.600 -14.702 1.00 87.19 93 ILE A N 1
ATOM 750 C CA . ILE A 1 93 ? 18.722 3.003 -14.438 1.00 87.19 93 ILE A CA 1
ATOM 751 C C . ILE A 1 93 ? 17.484 3.845 -14.105 1.00 87.19 93 ILE A C 1
ATOM 753 O O . ILE A 1 93 ? 17.544 4.678 -13.208 1.00 87.19 93 ILE A O 1
ATOM 757 N N . PHE A 1 94 ? 16.361 3.612 -14.786 1.00 84.00 94 PHE A N 1
ATOM 758 C CA . PHE A 1 94 ? 15.093 4.294 -14.503 1.00 84.00 94 PHE A CA 1
ATOM 759 C C . PHE A 1 94 ? 14.435 3.846 -13.190 1.00 84.00 94 PHE A C 1
ATOM 761 O O . PHE A 1 94 ? 13.607 4.574 -12.647 1.00 84.00 94 PHE A O 1
ATOM 768 N N . ASP A 1 95 ? 14.794 2.675 -12.667 1.00 81.31 95 ASP A N 1
ATOM 769 C CA . ASP A 1 95 ? 14.256 2.161 -11.408 1.00 81.31 95 ASP A CA 1
ATOM 770 C C . ASP A 1 95 ? 14.943 2.773 -10.178 1.00 81.31 95 ASP A C 1
ATOM 772 O O . ASP A 1 95 ? 14.293 3.025 -9.169 1.00 81.31 95 ASP A O 1
ATOM 776 N N . ILE A 1 96 ? 16.239 3.090 -10.270 1.00 78.94 96 ILE A N 1
ATOM 777 C CA . ILE A 1 96 ? 17.036 3.622 -9.148 1.00 78.94 96 ILE A CA 1
ATOM 778 C C . ILE A 1 96 ? 16.434 4.911 -8.544 1.00 78.94 96 ILE A C 1
ATOM 780 O O . ILE A 1 96 ? 16.293 4.970 -7.322 1.00 78.94 96 ILE A O 1
ATOM 784 N N . PRO A 1 97 ? 16.041 5.938 -9.328 1.00 73.94 97 PRO A N 1
ATOM 785 C CA . PRO A 1 97 ? 15.464 7.161 -8.772 1.00 73.94 97 PRO A CA 1
ATOM 786 C C . PRO A 1 97 ? 14.147 6.942 -8.026 1.00 73.94 97 PRO A C 1
ATOM 788 O O . PRO A 1 97 ? 13.846 7.705 -7.111 1.00 73.94 97 PRO A O 1
ATOM 791 N N . ASN A 1 98 ? 13.367 5.919 -8.397 1.00 70.88 98 ASN A N 1
ATOM 792 C CA . ASN A 1 98 ? 12.085 5.642 -7.751 1.00 70.88 98 ASN A CA 1
ATOM 793 C C . ASN A 1 98 ? 12.269 5.281 -6.273 1.00 70.88 98 ASN A C 1
ATOM 795 O O . ASN A 1 98 ? 11.486 5.750 -5.452 1.00 70.88 98 ASN A O 1
ATOM 799 N N . PHE A 1 99 ? 13.322 4.534 -5.922 1.00 69.75 99 PHE A N 1
ATOM 800 C CA . PHE A 1 99 ? 13.623 4.199 -4.526 1.00 69.75 99 PHE A CA 1
ATOM 801 C C . PHE A 1 99 ? 13.848 5.461 -3.681 1.00 69.75 99 PHE A C 1
ATOM 803 O O . PHE A 1 99 ? 13.132 5.701 -2.712 1.00 69.75 99 PHE A O 1
ATOM 810 N N . PHE A 1 100 ? 14.765 6.333 -4.108 1.00 73.38 100 PHE A N 1
ATOM 811 C CA . PHE A 1 100 ? 15.092 7.552 -3.361 1.00 73.38 100 PHE A CA 1
ATOM 812 C C . PHE A 1 100 ? 13.937 8.555 -3.306 1.00 73.38 100 PHE A C 1
ATOM 814 O O . PHE A 1 100 ? 13.734 9.219 -2.289 1.00 73.38 100 PHE A O 1
ATOM 821 N N . LEU A 1 101 ? 13.181 8.694 -4.400 1.00 77.81 101 LEU A N 1
ATOM 822 C CA . LEU A 1 101 ? 12.071 9.639 -4.450 1.00 77.81 101 LEU A CA 1
ATOM 823 C C . LEU A 1 101 ? 10.948 9.224 -3.494 1.00 77.81 101 LEU A C 1
ATOM 825 O O . LEU A 1 101 ? 10.345 10.088 -2.855 1.00 77.81 101 LEU A O 1
ATOM 829 N N . CYS A 1 102 ? 10.684 7.923 -3.365 1.00 77.31 102 CYS A N 1
ATOM 830 C CA . CYS A 1 102 ? 9.616 7.459 -2.494 1.00 77.31 102 CYS A CA 1
ATOM 831 C C . CYS A 1 102 ? 9.928 7.590 -1.013 1.00 77.31 102 CYS A C 1
ATOM 833 O O . CYS A 1 102 ? 9.030 7.988 -0.268 1.00 77.31 102 CYS A O 1
ATOM 835 N N . ASP A 1 103 ? 11.177 7.378 -0.597 1.00 79.56 103 ASP A N 1
ATOM 836 C CA . ASP A 1 103 ? 11.569 7.653 0.784 1.00 79.56 103 ASP A CA 1
ATOM 837 C C . ASP A 1 103 ? 11.216 9.094 1.151 1.00 79.56 103 ASP A C 1
ATOM 839 O O . ASP A 1 103 ? 10.494 9.325 2.116 1.00 79.56 103 ASP A O 1
ATOM 843 N N . VAL A 1 104 ? 11.613 10.064 0.323 1.00 82.25 104 VAL A N 1
ATOM 844 C CA . VAL A 1 104 ? 11.353 11.493 0.565 1.00 82.25 104 VAL A CA 1
ATOM 845 C C . VAL A 1 104 ? 9.853 11.813 0.615 1.00 82.25 104 VAL A C 1
ATOM 847 O O . VAL A 1 104 ? 9.422 12.598 1.461 1.00 82.25 104 VAL A O 1
ATOM 850 N N . VAL A 1 105 ? 9.046 11.210 -0.264 1.00 84.56 105 VAL A N 1
ATOM 851 C CA . VAL A 1 105 ? 7.592 11.448 -0.320 1.00 84.56 105 VAL A CA 1
ATOM 852 C C . VAL A 1 105 ? 6.868 10.855 0.894 1.00 84.56 105 VAL A C 1
ATOM 854 O O . VAL A 1 105 ? 5.936 11.479 1.411 1.00 84.56 105 VAL A O 1
ATOM 857 N N . PHE A 1 106 ? 7.291 9.682 1.373 1.00 87.06 106 PHE A N 1
ATOM 858 C CA . PHE A 1 106 ? 6.638 8.970 2.474 1.00 87.06 106 PHE A CA 1
ATOM 859 C C . PHE A 1 106 ? 7.232 9.261 3.862 1.00 87.06 106 PHE A C 1
ATOM 861 O O . PHE A 1 106 ? 6.532 9.064 4.858 1.00 87.06 106 PHE A O 1
ATOM 868 N N . GLN A 1 107 ? 8.444 9.824 3.956 1.00 88.94 107 GLN A N 1
ATOM 869 C CA . GLN A 1 107 ? 9.053 10.314 5.204 1.00 88.94 107 GLN A CA 1
ATOM 870 C C . GLN A 1 107 ? 8.086 11.115 6.105 1.00 88.94 107 GLN A C 1
ATOM 872 O O . GLN A 1 107 ? 7.962 10.777 7.286 1.00 88.94 107 GLN A O 1
ATOM 877 N N . PRO A 1 108 ? 7.354 12.143 5.617 1.00 90.56 108 PRO A N 1
ATOM 878 C CA . PRO A 1 108 ? 6.443 12.901 6.477 1.00 90.56 108 PRO A CA 1
ATOM 879 C C . PRO A 1 108 ? 5.303 12.048 7.051 1.00 90.56 108 PRO A C 1
ATOM 881 O O . PRO A 1 108 ? 4.885 12.274 8.185 1.00 90.56 108 PRO A O 1
ATOM 884 N N . TYR A 1 109 ? 4.825 11.046 6.307 1.00 89.25 109 TYR A N 1
ATOM 885 C CA . TYR A 1 109 ? 3.815 10.110 6.801 1.00 89.25 109 TYR A CA 1
ATOM 886 C C . TYR A 1 109 ? 4.394 9.136 7.827 1.00 89.25 109 TYR A C 1
ATOM 888 O O . TYR A 1 109 ? 3.725 8.839 8.810 1.00 89.25 109 TYR A O 1
ATOM 896 N N . SER A 1 110 ? 5.637 8.683 7.640 1.00 91.31 110 SER A N 1
ATOM 897 C CA . SER A 1 110 ? 6.354 7.847 8.613 1.00 91.31 110 SER A CA 1
ATOM 898 C C . SER A 1 110 ? 6.516 8.562 9.956 1.00 91.31 110 SER A C 1
ATOM 900 O O . SER A 1 110 ? 6.266 7.976 11.010 1.00 91.31 110 SER A O 1
ATOM 902 N N . LYS A 1 111 ? 6.869 9.854 9.917 1.00 92.75 111 LYS A N 1
ATOM 903 C CA . LYS A 1 111 ? 6.981 10.693 11.113 1.00 92.75 111 LYS A CA 1
ATOM 904 C C . LYS A 1 111 ? 5.628 10.870 11.804 1.00 92.75 111 LYS A C 1
ATOM 906 O O . LYS A 1 111 ? 5.520 10.598 12.995 1.00 92.75 111 LYS A O 1
ATOM 911 N N . LEU A 1 112 ? 4.591 11.241 11.046 1.00 92.56 112 LEU A N 1
ATOM 912 C CA . LEU A 1 112 ? 3.230 11.391 11.570 1.00 92.56 112 LEU A CA 1
ATOM 913 C C . LEU A 1 112 ? 2.708 10.087 12.194 1.00 92.56 112 LEU A C 1
ATOM 915 O O . LEU A 1 112 ? 2.121 10.106 13.272 1.00 92.56 112 LEU A O 1
ATOM 919 N N . ALA A 1 113 ? 2.941 8.951 11.535 1.00 92.31 113 ALA A N 1
ATOM 920 C CA . ALA A 1 113 ? 2.555 7.640 12.036 1.00 92.31 113 ALA A CA 1
ATOM 921 C C . ALA A 1 113 ? 3.275 7.289 13.341 1.00 92.31 113 ALA A C 1
ATOM 923 O O . ALA A 1 113 ? 2.642 6.780 14.264 1.00 92.31 113 ALA A O 1
ATOM 924 N N . SER A 1 114 ? 4.575 7.582 13.425 1.00 94.69 114 SER A N 1
ATOM 925 C CA . SER A 1 114 ? 5.373 7.289 14.616 1.00 94.69 114 SER A CA 1
ATOM 926 C C . SER A 1 114 ? 4.959 8.143 15.814 1.00 94.69 114 SER A C 1
ATOM 928 O O . SER A 1 114 ? 4.847 7.636 16.929 1.00 94.69 114 SER A O 1
ATOM 930 N N . GLU A 1 115 ? 4.659 9.423 15.577 1.00 94.31 115 GLU A N 1
ATOM 931 C CA . GLU A 1 115 ? 4.123 10.332 16.594 1.00 94.31 115 GLU A CA 1
ATOM 932 C C . GLU A 1 115 ? 2.724 9.907 17.058 1.00 94.31 115 GLU A C 1
ATOM 934 O O . GLU A 1 115 ? 2.449 9.889 18.255 1.00 94.31 115 GLU A O 1
ATOM 939 N N . PHE A 1 116 ? 1.839 9.518 16.139 1.00 93.25 116 PHE A N 1
ATOM 940 C CA . PHE A 1 116 ? 0.475 9.128 16.494 1.00 93.25 116 PHE A CA 1
ATOM 941 C C . PHE A 1 116 ? 0.415 7.781 17.230 1.00 93.25 116 PHE A C 1
ATOM 943 O O . PHE A 1 116 ? -0.246 7.671 18.259 1.00 93.25 116 PHE A O 1
ATOM 950 N N . LEU A 1 117 ? 1.138 6.769 16.738 1.00 92.25 117 LEU A N 1
ATOM 951 C CA . LEU A 1 117 ? 1.164 5.422 17.323 1.00 92.25 117 LEU A CA 1
ATOM 952 C C . LEU A 1 117 ? 2.123 5.296 18.518 1.00 92.25 117 LEU A C 1
ATOM 954 O O . LEU A 1 117 ? 2.164 4.237 19.142 1.00 92.25 117 LEU A O 1
ATOM 958 N N . GLN A 1 118 ? 2.892 6.347 18.833 1.00 93.25 118 GLN A N 1
ATOM 959 C CA . GLN A 1 118 ? 3.866 6.383 19.936 1.00 93.25 118 GLN A CA 1
ATOM 960 C C . GLN A 1 118 ? 4.928 5.268 19.853 1.00 93.25 118 GLN A C 1
ATOM 962 O O . GLN A 1 118 ? 5.390 4.745 20.867 1.00 93.25 118 GLN A O 1
ATOM 967 N N . ARG A 1 119 ? 5.319 4.884 18.632 1.00 93.81 119 ARG A N 1
ATOM 968 C CA . ARG A 1 119 ? 6.359 3.882 18.348 1.00 93.81 119 ARG A CA 1
ATOM 969 C C . ARG A 1 119 ? 7.004 4.165 16.994 1.00 93.81 119 ARG A C 1
ATOM 971 O O . ARG A 1 119 ? 6.333 4.679 16.107 1.00 93.81 119 AR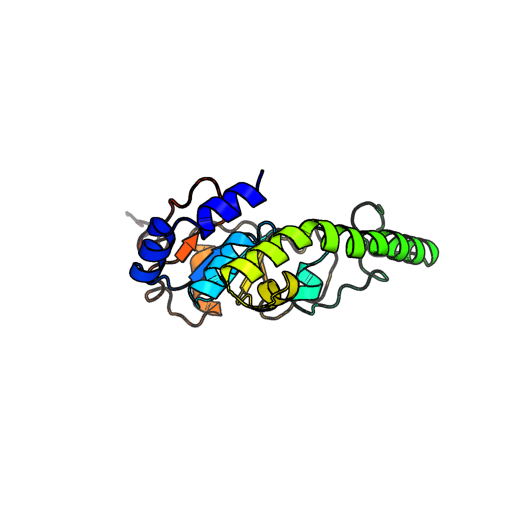G A O 1
ATOM 978 N N . GLU A 1 120 ? 8.266 3.796 16.807 1.00 91.69 120 GLU A N 1
ATOM 979 C CA . GLU A 1 120 ? 8.924 3.941 15.503 1.00 91.69 120 GLU A CA 1
ATOM 980 C C . GLU A 1 120 ? 8.278 3.005 14.473 1.00 91.69 120 GLU A C 1
ATOM 982 O O . GLU A 1 120 ? 8.234 1.788 14.661 1.00 91.69 120 GLU A O 1
ATOM 987 N N . VAL A 1 121 ? 7.730 3.582 13.400 1.00 91.50 121 VAL A N 1
ATOM 988 C CA . VAL A 1 121 ? 7.137 2.844 12.278 1.00 91.50 121 VAL A CA 1
ATOM 989 C C . VAL A 1 121 ? 7.503 3.482 10.950 1.00 91.50 121 VAL A C 1
ATOM 991 O O . VAL A 1 121 ? 7.441 4.706 10.785 1.00 91.50 121 VAL A O 1
ATOM 994 N N . THR A 1 122 ? 7.805 2.634 9.970 1.00 90.44 122 THR A N 1
ATOM 995 C CA . THR A 1 122 ? 7.945 3.058 8.578 1.00 90.44 122 THR A CA 1
ATOM 996 C C . THR A 1 122 ? 6.663 2.794 7.786 1.00 90.44 122 THR A C 1
ATOM 998 O O . THR A 1 122 ? 5.822 1.974 8.163 1.00 90.44 122 THR A O 1
ATOM 1001 N N . VAL A 1 123 ? 6.473 3.516 6.678 1.00 89.50 123 VAL A N 1
ATOM 1002 C CA . VAL A 1 123 ? 5.335 3.270 5.776 1.00 89.50 123 VAL A CA 1
ATOM 1003 C C . VAL A 1 123 ? 5.378 1.855 5.170 1.00 89.50 123 VAL A C 1
ATOM 1005 O O . VAL A 1 123 ? 4.335 1.203 5.210 1.00 89.50 123 VAL A O 1
ATOM 1008 N N . PRO A 1 124 ? 6.523 1.328 4.683 1.00 88.31 124 PRO A N 1
ATOM 1009 C CA . PRO A 1 124 ? 6.627 -0.077 4.283 1.00 88.31 124 PRO A CA 1
ATOM 1010 C C . PRO A 1 124 ? 6.149 -1.056 5.366 1.00 88.31 124 PRO A C 1
ATOM 1012 O O . PRO A 1 124 ? 5.342 -1.935 5.066 1.00 88.31 124 PRO A O 1
ATOM 1015 N N . ASP A 1 125 ? 6.554 -0.860 6.629 1.00 89.69 125 ASP A N 1
ATOM 1016 C CA . ASP A 1 125 ? 6.141 -1.728 7.747 1.00 89.69 125 ASP A CA 1
ATOM 1017 C C . ASP A 1 125 ? 4.626 -1.703 7.971 1.00 89.69 125 ASP A C 1
ATOM 1019 O O . ASP A 1 125 ? 4.004 -2.724 8.271 1.00 89.69 125 ASP A O 1
ATOM 1023 N N . LEU A 1 126 ? 4.016 -0.523 7.830 1.00 91.00 126 LEU A N 1
ATOM 1024 C CA . LEU A 1 126 ? 2.570 -0.364 7.922 1.00 91.00 126 LEU A CA 1
ATOM 1025 C C . LEU A 1 126 ? 1.865 -1.080 6.770 1.00 91.00 126 LEU A C 1
ATOM 1027 O O . LEU A 1 126 ? 0.881 -1.776 7.010 1.00 91.00 126 LEU A O 1
ATOM 1031 N N . LEU A 1 127 ? 2.354 -0.934 5.538 1.00 89.75 127 LEU A N 1
ATOM 1032 C CA . LEU A 1 127 ? 1.759 -1.573 4.363 1.00 89.75 127 LEU A CA 1
ATOM 1033 C C . LEU A 1 127 ? 1.925 -3.099 4.383 1.00 89.75 127 LEU A C 1
ATOM 1035 O O . LEU A 1 127 ? 1.031 -3.807 3.922 1.00 89.75 127 LEU A O 1
ATOM 1039 N N . HIS A 1 128 ? 3.014 -3.618 4.958 1.00 89.31 128 HIS A N 1
ATOM 1040 C CA . HIS A 1 128 ? 3.249 -5.058 5.103 1.00 89.31 128 HIS A CA 1
ATOM 1041 C C . HIS A 1 128 ? 2.150 -5.763 5.916 1.00 89.31 128 HIS A C 1
ATOM 1043 O O . HIS A 1 128 ? 1.837 -6.927 5.676 1.00 89.31 128 HIS A O 1
ATOM 1049 N N . LYS A 1 129 ? 1.511 -5.047 6.848 1.00 89.12 129 LYS A N 1
ATOM 1050 C CA . LYS A 1 129 ? 0.434 -5.572 7.704 1.00 89.12 129 LYS A CA 1
ATOM 1051 C C . LYS A 1 129 ? -0.933 -5.660 7.024 1.00 89.12 129 LYS A C 1
ATOM 1053 O O . LYS A 1 129 ? -1.910 -6.052 7.662 1.00 89.12 129 LYS A O 1
ATOM 1058 N N . ALA A 1 130 ? -1.034 -5.280 5.755 1.00 89.12 130 ALA A N 1
ATOM 1059 C CA . ALA A 1 130 ? -2.294 -5.335 5.034 1.00 89.12 130 ALA A CA 1
ATOM 1060 C C . ALA A 1 130 ? -2.774 -6.772 4.829 1.00 89.12 130 ALA A C 1
ATOM 1062 O O . ALA A 1 130 ? -2.033 -7.646 4.375 1.00 89.12 130 ALA A O 1
ATOM 1063 N N . SER A 1 131 ? -4.051 -7.005 5.132 1.00 89.19 131 SER A N 1
ATOM 1064 C CA . SER A 1 131 ? -4.648 -8.335 5.027 1.00 89.19 131 SER A CA 1
ATOM 1065 C C . SER A 1 131 ? -4.964 -8.701 3.581 1.00 89.19 131 SER A C 1
ATOM 1067 O O . SER A 1 131 ? -4.767 -9.847 3.188 1.00 89.19 131 SER A O 1
ATOM 1069 N N . ILE A 1 132 ? -5.452 -7.743 2.786 1.00 88.31 132 ILE A N 1
ATOM 1070 C CA . ILE A 1 132 ? -5.855 -7.967 1.391 1.00 88.31 132 ILE A CA 1
ATOM 1071 C C . ILE A 1 132 ? -5.467 -6.761 0.537 1.00 88.31 132 ILE A C 1
ATOM 1073 O O . ILE A 1 132 ? -5.714 -5.617 0.916 1.00 88.31 132 ILE A O 1
ATOM 1077 N N . TRP A 1 133 ? -4.937 -7.034 -0.651 1.00 86.94 133 TRP A N 1
ATOM 1078 C CA . TRP A 1 133 ? -4.646 -6.059 -1.694 1.00 86.94 133 TRP A CA 1
ATOM 1079 C C . TRP A 1 133 ? -5.607 -6.264 -2.862 1.00 86.94 133 TRP A C 1
ATOM 1081 O O . TRP A 1 133 ? -5.438 -7.179 -3.663 1.00 86.94 133 TRP A O 1
ATOM 1091 N N . LEU A 1 134 ? -6.623 -5.413 -2.974 1.00 85.75 134 LEU A N 1
ATOM 1092 C CA . LEU A 1 134 ? -7.502 -5.357 -4.137 1.00 85.75 134 LEU A CA 1
ATOM 1093 C C . LEU A 1 134 ? -6.872 -4.443 -5.185 1.00 85.75 134 LEU A C 1
ATOM 1095 O O . LEU A 1 134 ? -6.885 -3.215 -5.067 1.00 85.75 134 LEU A O 1
ATOM 1099 N N . ILE A 1 135 ? -6.307 -5.054 -6.218 1.00 83.75 135 ILE A N 1
ATOM 1100 C CA . ILE A 1 135 ? -5.563 -4.340 -7.247 1.00 83.75 135 ILE A CA 1
ATOM 1101 C C . ILE A 1 135 ? -6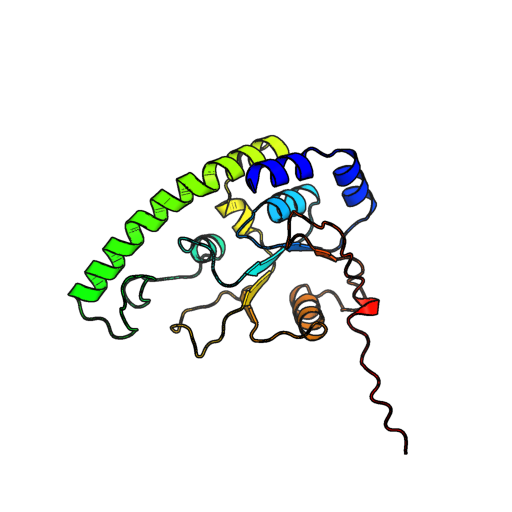.474 -4.153 -8.450 1.00 83.75 135 ILE A C 1
ATOM 1103 O O . ILE A 1 135 ? -6.861 -5.120 -9.105 1.00 83.75 135 ILE A O 1
ATOM 1107 N N . LYS A 1 136 ? -6.818 -2.898 -8.748 1.00 81.88 136 LYS A N 1
ATOM 1108 C CA . LYS A 1 136 ? -7.632 -2.502 -9.898 1.00 81.88 136 LYS A CA 1
ATOM 1109 C C . LYS A 1 136 ? -6.819 -2.603 -11.186 1.00 81.88 136 LYS A C 1
ATOM 1111 O O . LYS A 1 136 ? -6.408 -1.598 -11.765 1.00 81.88 136 LYS A O 1
ATOM 1116 N N . LEU A 1 137 ? -6.564 -3.830 -11.602 1.00 77.69 137 LEU A N 1
ATOM 1117 C CA . LEU A 1 137 ? -5.664 -4.155 -12.688 1.00 77.69 137 LEU A CA 1
ATOM 1118 C C . LEU A 1 137 ? -6.238 -5.315 -13.492 1.00 77.69 137 LEU A C 1
ATOM 1120 O O . LEU A 1 137 ? -6.776 -6.271 -12.934 1.00 77.69 137 LEU A O 1
ATOM 1124 N N . ASP A 1 138 ? -6.135 -5.195 -14.811 1.00 75.12 138 ASP A N 1
ATOM 1125 C CA . ASP A 1 138 ? -6.537 -6.236 -15.745 1.00 75.12 138 ASP A CA 1
ATOM 1126 C C . ASP A 1 138 ? -5.289 -6.953 -16.266 1.00 75.12 138 ASP A C 1
ATOM 1128 O O . ASP A 1 138 ? -4.301 -6.307 -16.629 1.00 75.12 138 ASP A O 1
ATOM 1132 N N . PHE A 1 139 ? -5.334 -8.284 -16.313 1.00 72.75 139 PHE A N 1
ATOM 1133 C CA . PHE A 1 139 ? -4.228 -9.110 -16.797 1.00 72.75 139 PHE A CA 1
ATOM 1134 C C . PHE A 1 139 ? -3.909 -8.841 -18.274 1.00 72.75 139 PHE A C 1
ATOM 1136 O O . PHE A 1 139 ? -2.797 -9.113 -18.712 1.00 72.75 139 PHE A O 1
ATOM 1143 N N . VAL A 1 140 ? -4.859 -8.289 -19.040 1.00 77.88 140 VAL A N 1
ATOM 1144 C CA . VAL A 1 140 ? -4.656 -7.945 -20.456 1.00 77.88 140 VAL A CA 1
ATOM 1145 C C . VAL A 1 140 ? -3.778 -6.701 -20.633 1.00 77.88 140 VAL A C 1
ATOM 1147 O O . VAL A 1 140 ? -3.063 -6.588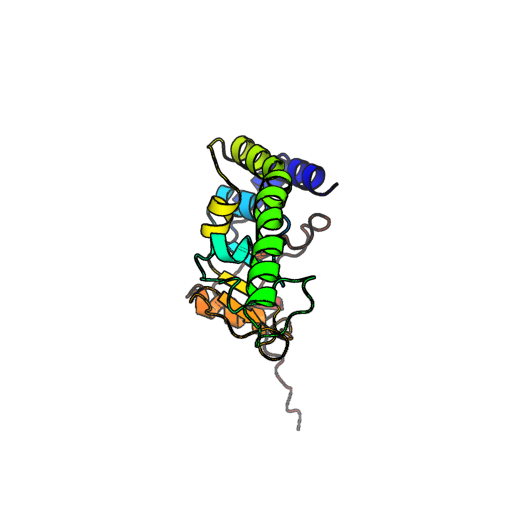 -21.624 1.00 77.88 140 VAL A O 1
ATOM 1150 N N . LEU A 1 141 ? -3.827 -5.753 -19.693 1.00 75.50 141 LEU A N 1
ATOM 1151 C CA . LEU A 1 141 ? -3.171 -4.444 -19.831 1.00 75.50 141 LEU A CA 1
ATOM 1152 C C . LEU A 1 141 ? -1.787 -4.380 -19.180 1.00 75.50 141 LEU A C 1
ATOM 1154 O O . LEU A 1 141 ? -1.076 -3.389 -19.343 1.00 75.50 141 LEU A O 1
ATOM 1158 N N . HIS A 1 142 ? -1.406 -5.407 -18.425 1.00 76.00 142 HIS A N 1
ATOM 1159 C CA . HIS A 1 142 ? -0.195 -5.390 -17.620 1.00 76.00 142 HIS A CA 1
ATOM 1160 C C . HIS A 1 142 ? 0.658 -6.628 -17.847 1.00 76.00 142 HIS A C 1
ATOM 1162 O O . HIS A 1 142 ? 0.169 -7.739 -18.016 1.00 76.00 142 HIS A O 1
ATOM 1168 N N . TYR A 1 143 ? 1.969 -6.413 -17.798 1.00 81.56 143 TYR A N 1
ATOM 1169 C CA . TYR A 1 143 ? 2.951 -7.470 -17.980 1.00 81.56 143 TYR A CA 1
ATOM 1170 C C . TYR A 1 143 ? 2.832 -8.562 -16.909 1.00 81.56 143 TYR A C 1
ATOM 1172 O O . TYR A 1 143 ? 2.650 -8.225 -15.729 1.00 81.56 143 TYR A O 1
ATOM 1180 N N . PRO A 1 144 ? 2.977 -9.844 -17.301 1.00 79.12 144 PRO A N 1
ATOM 1181 C CA . PRO A 1 144 ? 2.822 -10.972 -16.398 1.00 79.12 144 PRO A CA 1
ATOM 1182 C C . PRO A 1 144 ? 3.874 -10.907 -15.294 1.00 79.12 144 PRO A C 1
ATOM 1184 O O . PRO A 1 144 ? 5.075 -10.797 -15.549 1.00 79.12 144 PRO A O 1
ATOM 1187 N N . ARG A 1 145 ? 3.403 -10.967 -14.051 1.00 80.31 145 ARG A N 1
ATOM 1188 C CA . ARG A 1 145 ? 4.225 -10.932 -12.844 1.00 80.31 145 ARG A CA 1
ATOM 1189 C C . ARG A 1 145 ? 3.639 -11.862 -11.786 1.00 80.31 145 ARG A C 1
ATOM 1191 O O . ARG A 1 145 ? 2.432 -12.104 -11.810 1.00 80.31 145 ARG A O 1
ATOM 1198 N N . PRO A 1 146 ? 4.469 -12.373 -10.863 1.00 84.56 146 PRO A N 1
ATOM 1199 C CA . PRO A 1 146 ? 3.978 -13.101 -9.702 1.00 84.56 146 PRO A CA 1
ATOM 1200 C C . PRO A 1 146 ? 3.000 -12.249 -8.886 1.00 84.56 146 PRO A C 1
ATOM 1202 O O . PRO A 1 146 ? 3.094 -11.023 -8.881 1.00 84.56 146 PRO A O 1
ATOM 1205 N N . LEU A 1 147 ? 2.064 -12.912 -8.211 1.00 84.19 147 LEU A N 1
ATOM 1206 C CA . LEU A 1 147 ? 1.130 -12.301 -7.271 1.00 84.19 147 LEU A CA 1
ATOM 1207 C C . LEU A 1 147 ? 1.206 -13.070 -5.959 1.00 84.19 147 LEU A C 1
ATOM 1209 O O . LEU A 1 147 ? 1.309 -14.299 -5.963 1.00 84.19 147 LEU A O 1
ATOM 1213 N N . MET A 1 148 ? 1.137 -12.349 -4.847 1.00 87.06 148 MET A N 1
ATOM 1214 C CA . MET A 1 148 ? 1.036 -12.973 -3.535 1.00 87.06 148 MET A CA 1
ATOM 1215 C C . MET A 1 148 ? -0.394 -13.457 -3.269 1.00 87.06 148 MET A C 1
ATOM 1217 O O . MET A 1 148 ? -1.338 -12.881 -3.806 1.00 87.06 148 MET A O 1
ATOM 1221 N N . PRO A 1 149 ? -0.594 -14.470 -2.404 1.00 84.88 149 PRO A N 1
ATOM 1222 C CA . PRO A 1 149 ? -1.922 -14.986 -2.083 1.00 84.88 149 PRO A CA 1
ATOM 1223 C C . PRO A 1 149 ? -2.894 -13.929 -1.552 1.00 84.88 149 PRO A C 1
ATOM 1225 O O . PRO A 1 149 ? -4.088 -14.048 -1.781 1.00 84.88 149 PRO A O 1
ATOM 1228 N N . ASN A 1 150 ? -2.401 -12.891 -0.870 1.00 85.25 150 ASN A N 1
ATOM 1229 C CA . ASN A 1 150 ? -3.214 -11.783 -0.363 1.00 85.25 150 ASN A CA 1
ATOM 1230 C C . ASN A 1 150 ? -3.513 -10.696 -1.416 1.00 85.25 150 ASN A C 1
ATOM 1232 O O . ASN A 1 150 ? -4.150 -9.698 -1.080 1.00 85.25 150 ASN A O 1
ATOM 1236 N N . MET A 1 151 ? -3.068 -10.855 -2.668 1.00 84.88 151 MET A N 1
ATOM 1237 C CA . MET A 1 151 ? -3.330 -9.929 -3.773 1.00 84.88 151 MET A CA 1
ATOM 1238 C C . MET A 1 151 ? -4.418 -10.483 -4.689 1.00 84.88 151 MET A C 1
ATOM 1240 O O . MET A 1 151 ? -4.306 -11.580 -5.232 1.00 84.88 151 MET A O 1
ATOM 1244 N N . ILE A 1 152 ? -5.460 -9.689 -4.905 1.00 84.81 152 ILE A N 1
ATOM 1245 C CA . ILE A 1 152 ? -6.614 -10.054 -5.716 1.00 84.81 152 ILE A CA 1
ATOM 1246 C C . ILE A 1 152 ? -6.740 -9.028 -6.828 1.00 84.81 152 ILE A C 1
ATOM 1248 O O . ILE A 1 152 ? -6.937 -7.836 -6.580 1.00 84.81 152 ILE A O 1
ATOM 1252 N N . LEU A 1 153 ? -6.624 -9.500 -8.066 1.00 81.62 153 LEU A N 1
ATOM 1253 C CA . LEU A 1 153 ? -6.866 -8.670 -9.235 1.00 81.62 153 LEU A CA 1
ATOM 1254 C C . LEU A 1 153 ? -8.363 -8.450 -9.396 1.00 81.62 153 LEU A C 1
ATOM 1256 O O . LEU A 1 153 ? -9.157 -9.388 -9.451 1.00 81.62 153 LEU A O 1
ATOM 1260 N N . VAL A 1 154 ? -8.737 -7.185 -9.470 1.00 78.19 154 VAL A N 1
ATOM 1261 C CA . VAL A 1 154 ? -10.115 -6.737 -9.477 1.00 78.19 154 VAL A CA 1
ATOM 1262 C C . VAL A 1 154 ? -10.332 -5.869 -10.715 1.00 78.19 154 VAL A C 1
ATOM 1264 O O . VAL A 1 154 ? -10.038 -4.677 -10.723 1.00 78.19 154 VAL A O 1
ATOM 1267 N N . SER A 1 155 ? -10.872 -6.464 -11.779 1.00 68.38 155 SER A N 1
ATOM 1268 C CA . SER A 1 155 ? -11.284 -5.731 -12.982 1.00 68.38 155 SER A CA 1
ATOM 1269 C C . SER A 1 155 ? -12.793 -5.484 -12.935 1.00 68.38 155 SER A C 1
ATOM 1271 O O . SER A 1 155 ? -13.579 -6.410 -12.751 1.00 68.38 155 SER A O 1
ATOM 1273 N N . GLY A 1 156 ? -13.216 -4.221 -13.043 1.00 62.41 156 GLY A N 1
ATOM 1274 C CA . GLY A 1 156 ? -14.632 -3.873 -13.215 1.00 62.41 156 GLY A CA 1
ATOM 1275 C C . GLY A 1 156 ? -15.587 -4.275 -12.079 1.00 62.41 156 GLY A C 1
ATOM 1276 O O . GLY A 1 156 ? -16.754 -4.551 -12.357 1.00 62.41 156 GLY A O 1
ATOM 1277 N N . VAL A 1 157 ? -15.148 -4.314 -10.812 1.00 57.03 157 VAL A N 1
ATOM 1278 C CA . VAL A 1 157 ? -16.055 -4.668 -9.702 1.00 57.03 157 VAL A CA 1
ATOM 1279 C C . VAL A 1 157 ? -17.237 -3.715 -9.588 1.00 57.03 157 VAL A C 1
ATOM 1281 O O . VAL A 1 157 ? -17.106 -2.542 -9.241 1.00 57.03 157 VAL A O 1
ATOM 1284 N N . ASN A 1 158 ? -18.424 -4.279 -9.791 1.00 51.31 158 ASN A N 1
ATOM 1285 C CA . ASN A 1 158 ? -19.654 -3.726 -9.257 1.00 51.31 158 ASN A CA 1
ATOM 1286 C C . ASN A 1 158 ? -19.744 -4.014 -7.751 1.00 51.31 158 ASN A C 1
ATOM 1288 O O . ASN A 1 158 ? -19.268 -5.034 -7.251 1.00 51.31 158 ASN A O 1
ATOM 1292 N N . CYS A 1 159 ? -20.418 -3.110 -7.046 1.00 49.94 159 CYS A N 1
ATOM 1293 C CA . CYS A 1 159 ? -20.588 -3.064 -5.591 1.00 49.94 159 CYS A CA 1
ATOM 1294 C C . CYS A 1 159 ? -20.856 -4.410 -4.858 1.00 49.94 159 CYS A C 1
ATOM 1296 O O . CYS A 1 159 ? -20.287 -4.605 -3.785 1.00 49.94 159 CYS A O 1
ATOM 1298 N N . PRO A 1 160 ? -21.636 -5.374 -5.399 1.00 52.31 160 PRO A N 1
ATOM 1299 C CA . PRO A 1 160 ? -21.888 -6.650 -4.719 1.00 52.31 160 PRO A CA 1
ATOM 1300 C C . PRO A 1 160 ? -20.701 -7.627 -4.764 1.00 52.31 160 PRO A C 1
ATOM 1302 O O . PRO A 1 160 ? -20.575 -8.486 -3.898 1.00 52.31 160 PRO A O 1
ATOM 1305 N N . MET A 1 161 ? -19.830 -7.519 -5.770 1.00 50.41 161 MET A N 1
ATOM 1306 C CA . MET A 1 161 ? -18.740 -8.473 -6.005 1.00 50.41 161 MET A CA 1
ATOM 1307 C C . MET A 1 161 ? -17.557 -8.227 -5.063 1.00 50.41 161 MET A C 1
ATOM 1309 O O . MET A 1 161 ? -16.968 -9.178 -4.564 1.00 50.41 161 MET A O 1
ATOM 1313 N N . ALA A 1 162 ? -17.272 -6.962 -4.734 1.00 56.19 162 ALA A N 1
ATOM 1314 C CA . ALA A 1 162 ? -16.260 -6.612 -3.736 1.00 56.19 162 ALA A CA 1
ATOM 1315 C C . ALA A 1 162 ? -16.581 -7.208 -2.350 1.00 56.19 162 ALA A C 1
ATOM 1317 O O . ALA A 1 162 ? -15.683 -7.611 -1.620 1.00 56.19 162 ALA A O 1
ATOM 1318 N N . CYS A 1 163 ? -17.870 -7.317 -2.014 1.00 56.09 163 CYS A N 1
ATOM 1319 C CA . CYS A 1 163 ? -18.345 -7.854 -0.742 1.00 56.09 163 CYS A CA 1
ATOM 1320 C C . CYS A 1 163 ? -18.018 -9.346 -0.567 1.00 56.09 163 CYS A C 1
ATOM 1322 O O . CYS A 1 163 ? -17.509 -9.741 0.478 1.00 56.09 163 CYS A O 1
ATOM 1324 N N . LEU A 1 164 ? -18.260 -10.147 -1.611 1.00 58.12 164 LEU A N 1
ATOM 1325 C CA . LEU A 1 164 ? -17.980 -11.586 -1.617 1.00 58.12 164 LEU A CA 1
ATOM 1326 C C . LEU A 1 164 ? -16.477 -11.867 -1.535 1.00 58.12 164 LEU A C 1
ATOM 1328 O O . LEU A 1 164 ? -16.036 -12.685 -0.736 1.00 58.12 164 LEU A O 1
ATOM 1332 N N . VAL A 1 165 ? -15.682 -11.113 -2.298 1.00 64.12 165 VAL A N 1
ATOM 1333 C CA . VAL A 1 165 ? -14.220 -11.245 -2.299 1.00 64.12 165 VAL A CA 1
ATOM 1334 C C . VAL A 1 165 ? -13.638 -10.974 -0.908 1.00 64.12 165 VAL A C 1
ATOM 1336 O O . VAL A 1 165 ? -12.786 -11.723 -0.438 1.00 64.12 165 VAL A O 1
ATOM 1339 N N . ILE A 1 166 ? -14.123 -9.932 -0.225 1.00 63.16 166 ILE A N 1
ATOM 1340 C CA . ILE A 1 166 ? -13.672 -9.588 1.129 1.00 63.16 166 ILE A CA 1
ATOM 1341 C C . ILE A 1 166 ? -14.108 -10.654 2.147 1.00 63.16 166 ILE A C 1
ATOM 1343 O O . ILE A 1 166 ? -13.304 -11.037 2.996 1.00 63.16 166 ILE A O 1
ATOM 1347 N N . SER A 1 167 ? -15.348 -11.154 2.072 1.00 58.12 167 SER A N 1
ATOM 1348 C CA . SER A 1 167 ? -15.835 -12.178 3.007 1.00 58.12 167 SER A CA 1
ATOM 1349 C C . SER A 1 167 ? -15.096 -13.506 2.869 1.00 58.12 167 SER A C 1
ATOM 1351 O O . SER A 1 167 ? -14.713 -14.103 3.875 1.00 58.12 167 SER A O 1
ATOM 1353 N N . ASP A 1 168 ? -14.851 -13.939 1.631 1.00 60.38 168 ASP A N 1
ATOM 1354 C CA . ASP A 1 168 ? -14.190 -15.214 1.353 1.00 60.38 168 ASP A CA 1
ATOM 1355 C C . ASP A 1 168 ? -12.742 -15.200 1.863 1.00 60.38 168 ASP A C 1
ATOM 1357 O O . ASP A 1 168 ? -12.292 -16.156 2.491 1.00 60.38 168 ASP A O 1
ATOM 1361 N N . PHE A 1 169 ? -12.028 -14.086 1.676 1.00 63.81 169 PHE A N 1
ATOM 1362 C CA . PHE A 1 169 ? -10.632 -13.965 2.097 1.00 63.81 169 PHE A CA 1
ATOM 1363 C C . PHE A 1 169 ? -10.444 -13.753 3.592 1.00 63.81 169 PHE A C 1
ATOM 1365 O O . PHE A 1 169 ? -9.557 -14.359 4.191 1.00 63.81 169 PHE A O 1
ATOM 1372 N N . LEU A 1 170 ? -11.276 -12.919 4.218 1.00 61.88 170 LEU A N 1
ATOM 1373 C CA . LEU A 1 170 ? -11.202 -12.736 5.667 1.00 61.88 170 LEU A CA 1
ATOM 1374 C C . LEU A 1 170 ? -11.681 -13.986 6.424 1.00 61.88 170 LEU A C 1
ATOM 1376 O O . LEU A 1 170 ? -11.580 -14.025 7.646 1.00 61.88 170 LEU A O 1
ATOM 1380 N N . SER A 1 171 ? -12.203 -15.006 5.723 1.00 59.47 171 SER A N 1
ATOM 1381 C CA . SER A 1 171 ? -12.886 -16.158 6.325 1.00 59.47 171 SER A CA 1
ATOM 1382 C C . SER A 1 171 ? -14.019 -15.727 7.267 1.00 59.47 171 SER A C 1
ATOM 1384 O O . SER A 1 171 ? -14.396 -16.449 8.191 1.00 59.47 171 SER A O 1
ATOM 1386 N N . ILE A 1 172 ? -14.569 -14.529 7.040 1.00 60.94 172 ILE A N 1
ATOM 1387 C CA . ILE A 1 172 ? -15.690 -13.987 7.797 1.00 60.94 172 ILE A CA 1
ATOM 1388 C C . ILE A 1 172 ? -16.921 -14.204 6.928 1.00 60.94 172 ILE A C 1
ATOM 1390 O O . ILE A 1 172 ? -16.972 -13.672 5.819 1.00 60.94 172 ILE A O 1
ATOM 1394 N N . PRO A 1 173 ? -17.944 -14.938 7.399 1.00 55.78 173 PRO A N 1
ATOM 1395 C CA . PRO A 1 173 ? -19.151 -15.105 6.610 1.00 55.78 173 PRO A CA 1
ATOM 1396 C C . PRO A 1 173 ? -19.734 -13.718 6.281 1.00 55.78 173 PRO A C 1
ATOM 1398 O O . PRO A 1 173 ? -19.772 -12.860 7.169 1.00 55.78 173 PRO A O 1
ATOM 1401 N N . PRO A 1 174 ? -20.217 -13.473 5.048 1.00 54.72 174 PRO A N 1
ATOM 1402 C CA . PRO A 1 174 ? -20.670 -12.143 4.625 1.00 54.72 174 PRO A CA 1
ATOM 1403 C C . PRO A 1 174 ? -21.783 -11.567 5.520 1.00 54.72 174 PRO A C 1
ATOM 1405 O O . PRO A 1 174 ? -21.963 -10.359 5.614 1.00 54.72 174 PRO A O 1
ATOM 1408 N N . SER A 1 175 ? -22.514 -12.430 6.232 1.00 51.47 175 SER A N 1
ATOM 1409 C CA . SER A 1 175 ? -23.514 -12.068 7.243 1.00 51.47 175 SER A CA 1
ATOM 1410 C C . SER A 1 175 ? -22.941 -11.480 8.544 1.00 51.47 175 SER A C 1
ATOM 1412 O O . SER A 1 175 ? -23.681 -10.839 9.298 1.00 51.47 175 SER A O 1
ATOM 1414 N N . SER A 1 176 ? -21.665 -11.736 8.837 1.00 53.38 176 SER A N 1
ATOM 1415 C CA . SER A 1 176 ? -20.960 -11.319 10.055 1.00 53.38 176 SER A CA 1
ATOM 1416 C C . SER A 1 176 ? -20.131 -10.050 9.876 1.00 53.38 176 SER A C 1
ATOM 1418 O O . SER A 1 176 ? -19.910 -9.370 10.874 1.00 53.38 176 SER A O 1
ATOM 1420 N N . LEU A 1 177 ? -19.750 -9.685 8.646 1.00 58.03 177 LEU A N 1
ATOM 1421 C CA . LEU A 1 177 ? -19.201 -8.361 8.339 1.00 58.03 177 LEU A CA 1
ATOM 1422 C C . LEU A 1 177 ? -20.324 -7.325 8.447 1.00 58.03 177 LEU A C 1
ATOM 1424 O O . LEU A 1 177 ? -21.230 -7.263 7.613 1.00 58.03 177 LEU A O 1
ATOM 1428 N N . LYS A 1 178 ? -20.307 -6.532 9.516 1.00 63.12 178 LYS A N 1
ATOM 1429 C CA . LYS A 1 178 ? -21.377 -5.572 9.809 1.00 63.12 178 LYS A CA 1
ATOM 1430 C C . LYS A 1 178 ? -20.947 -4.149 9.503 1.00 63.12 178 LYS A C 1
ATOM 1432 O O . LYS A 1 178 ? -21.792 -3.367 9.065 1.00 63.12 178 LYS A O 1
ATOM 1437 N N . LYS A 1 179 ? -19.677 -3.805 9.744 1.00 69.81 179 LYS A N 1
ATOM 1438 C CA . LYS A 1 179 ? -19.179 -2.432 9.611 1.00 69.81 179 LYS A CA 1
ATOM 1439 C C . LYS A 1 179 ? -17.771 -2.398 9.020 1.00 69.81 179 LYS A C 1
ATOM 1441 O O . LYS A 1 179 ? -16.797 -2.684 9.709 1.00 69.81 179 LYS A O 1
ATOM 1446 N N . ILE A 1 180 ? -17.674 -1.954 7.770 1.00 69.62 180 ILE A N 1
ATOM 1447 C CA . ILE A 1 180 ? -16.402 -1.603 7.128 1.00 69.62 180 ILE A CA 1
ATOM 1448 C C . ILE A 1 180 ? -16.271 -0.080 7.113 1.00 69.62 180 ILE A C 1
ATOM 1450 O O . ILE A 1 180 ? -17.205 0.623 6.707 1.00 69.62 180 ILE A O 1
ATOM 1454 N N . LEU A 1 181 ? -15.122 0.419 7.565 1.00 70.50 181 LEU A N 1
ATOM 1455 C CA . LEU A 1 181 ? -14.783 1.836 7.498 1.00 70.50 181 LEU A CA 1
ATOM 1456 C C . LEU A 1 181 ? -14.115 2.140 6.154 1.00 70.50 181 LEU A C 1
ATOM 1458 O O . LEU A 1 181 ? -13.035 1.630 5.890 1.00 70.50 181 LEU A O 1
ATOM 1462 N N . ASP A 1 182 ? -14.737 2.974 5.324 1.00 71.19 182 ASP A N 1
ATOM 1463 C CA . ASP A 1 182 ? -14.184 3.408 4.035 1.00 71.19 182 ASP A CA 1
ATOM 1464 C C . ASP A 1 182 ? -13.453 4.753 4.176 1.00 71.19 182 ASP A C 1
ATOM 1466 O O . ASP A 1 182 ? -14.056 5.780 4.509 1.00 71.19 182 ASP A O 1
ATOM 1470 N N . VAL A 1 183 ? -12.142 4.726 3.926 1.00 68.19 183 VAL A N 1
ATOM 1471 C CA . VAL A 1 183 ? -11.210 5.861 3.990 1.00 68.19 183 VAL A CA 1
ATOM 1472 C C . VAL A 1 183 ? -10.579 6.124 2.608 1.00 68.19 183 VAL A C 1
ATOM 1474 O O . VAL A 1 183 ? -9.475 6.644 2.504 1.00 68.19 183 VAL A O 1
ATOM 1477 N N . LEU A 1 184 ? -11.267 5.800 1.505 1.00 57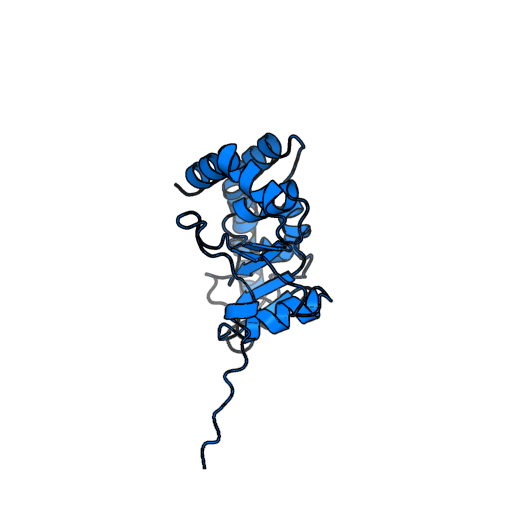.97 184 LEU A N 1
ATOM 1478 C CA . LEU A 1 184 ? -10.754 6.029 0.139 1.00 57.97 184 LEU A CA 1
ATOM 1479 C C . LEU A 1 184 ? -10.674 7.510 -0.262 1.00 57.97 184 LEU A C 1
ATOM 1481 O O . LEU A 1 184 ? -10.082 7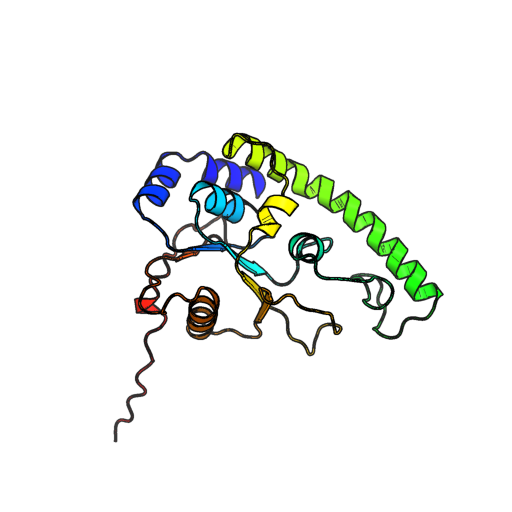.861 -1.280 1.00 57.97 184 LEU A O 1
ATOM 1485 N N . SER A 1 185 ? -11.303 8.408 0.495 1.00 46.00 185 SER A N 1
ATOM 1486 C CA . SER A 1 185 ? -11.238 9.840 0.224 1.00 46.00 185 SER A CA 1
ATOM 1487 C C . SER A 1 185 ? -11.261 10.624 1.530 1.00 46.00 185 SER A C 1
ATOM 1489 O O . SER A 1 185 ? -12.312 10.784 2.152 1.00 46.00 185 SER A O 1
ATOM 1491 N N . CYS A 1 186 ? -10.099 11.165 1.915 1.00 45.38 186 CYS A N 1
ATOM 1492 C CA . CYS A 1 186 ? -9.884 12.012 3.099 1.00 45.38 186 CYS A CA 1
ATOM 1493 C C . CYS A 1 186 ? -10.861 13.202 3.245 1.00 45.38 186 CYS A C 1
ATOM 1495 O O . CYS A 1 186 ? -10.882 13.836 4.293 1.00 45.38 186 CYS A O 1
ATOM 1497 N N . ASN A 1 187 ? -11.691 13.501 2.237 1.00 32.69 187 ASN A N 1
ATOM 1498 C CA . ASN A 1 187 ? -12.698 14.563 2.281 1.00 32.69 187 ASN A CA 1
ATOM 1499 C C . ASN A 1 187 ? -14.116 14.107 2.678 1.00 32.69 187 ASN A C 1
ATOM 1501 O O . ASN A 1 187 ? -14.978 14.960 2.889 1.00 32.69 187 ASN A O 1
ATOM 1505 N N . LYS A 1 188 ? -14.402 12.802 2.798 1.00 38.28 188 LYS A N 1
ATOM 1506 C CA . LYS A 1 188 ? -15.721 12.293 3.228 1.00 38.28 188 LYS A CA 1
ATOM 1507 C C . LYS A 1 188 ? -15.583 10.967 3.988 1.00 38.28 188 LYS A C 1
ATOM 1509 O O . LYS A 1 188 ? -15.801 9.904 3.423 1.00 38.28 188 LYS A O 1
ATOM 1514 N N . LEU A 1 189 ? -15.371 11.037 5.303 1.00 40.56 189 LEU A N 1
ATOM 1515 C CA . LEU A 1 189 ? -15.509 9.916 6.259 1.00 40.56 189 LEU A CA 1
ATOM 1516 C C . LEU A 1 189 ? -16.972 9.441 6.446 1.00 40.56 189 LEU A C 1
ATOM 1518 O O . LEU A 1 189 ? -17.417 9.128 7.546 1.00 40.56 189 LEU A O 1
ATOM 1522 N N . ARG A 1 190 ? -17.793 9.474 5.391 1.00 34.97 190 ARG A N 1
ATOM 1523 C CA . ARG A 1 190 ? -19.261 9.423 5.509 1.00 34.97 190 ARG A CA 1
ATOM 1524 C C . ARG A 1 190 ? -19.927 8.300 4.726 1.00 34.97 190 ARG A C 1
ATOM 1526 O O . ARG A 1 190 ? -21.064 8.459 4.284 1.00 34.97 190 ARG A O 1
ATOM 1533 N N . LYS A 1 191 ? -19.259 7.158 4.575 1.00 41.91 191 LYS A N 1
ATOM 1534 C CA . LYS A 1 191 ? -19.913 5.933 4.108 1.00 41.91 191 LYS A CA 1
ATOM 1535 C C . LYS A 1 191 ? -19.555 4.768 5.021 1.00 41.91 191 LYS A C 1
ATOM 1537 O O . LYS A 1 191 ? -18.520 4.135 4.875 1.00 41.91 191 LYS A O 1
ATOM 1542 N N . TYR A 1 192 ? -20.449 4.498 5.967 1.00 42.47 192 TYR A N 1
ATOM 1543 C CA . TYR A 1 192 ? -20.537 3.180 6.581 1.00 42.47 192 TYR A CA 1
ATOM 1544 C C . TYR A 1 192 ? -21.063 2.243 5.504 1.00 42.47 192 TYR A C 1
ATOM 1546 O O . TYR A 1 192 ? -22.186 2.423 5.026 1.00 42.47 192 TYR A O 1
ATOM 1554 N N . TRP A 1 193 ? -20.269 1.253 5.116 1.00 43.59 193 TRP A N 1
ATOM 1555 C CA . TRP A 1 193 ? -20.791 0.143 4.337 1.00 43.59 193 TRP A CA 1
ATOM 1556 C C . TRP A 1 193 ? -21.400 -0.854 5.323 1.00 43.59 193 TRP A C 1
ATOM 1558 O O . TRP A 1 193 ? -20.713 -1.701 5.889 1.00 43.59 193 TRP A O 1
ATOM 1568 N N . SER A 1 194 ? -22.705 -0.722 5.564 1.00 36.91 194 SER A N 1
ATOM 1569 C CA . SER A 1 194 ? -23.504 -1.833 6.081 1.00 36.91 194 SER A CA 1
ATOM 1570 C C . SER A 1 194 ? -23.640 -2.829 4.931 1.00 36.91 194 SER A C 1
ATOM 1572 O O . SER A 1 194 ? -24.410 -2.606 3.995 1.00 36.91 194 SER A O 1
ATOM 1574 N N . MET A 1 195 ? -22.870 -3.921 4.954 1.00 38.53 195 MET A N 1
ATOM 1575 C CA . MET A 1 195 ? -22.926 -4.952 3.901 1.00 38.53 195 MET A CA 1
ATOM 1576 C C . MET A 1 195 ? -24.338 -5.541 3.725 1.00 38.53 195 MET A C 1
ATOM 1578 O O . MET A 1 195 ? -24.669 -6.037 2.650 1.00 38.53 195 MET A O 1
ATOM 1582 N N . LYS A 1 196 ? -25.228 -5.397 4.719 1.00 32.84 196 LYS A N 1
ATOM 1583 C CA . LYS A 1 196 ? -26.649 -5.762 4.598 1.00 32.84 196 LYS A CA 1
ATOM 1584 C C . LYS A 1 196 ? -27.416 -4.958 3.541 1.00 32.84 196 LYS A C 1
ATOM 1586 O O . LYS A 1 196 ? -28.387 -5.477 2.993 1.00 32.84 196 LYS A O 1
ATOM 1591 N N . ASP A 1 197 ? -27.003 -3.727 3.246 1.00 35.59 197 ASP A N 1
ATOM 1592 C CA . ASP A 1 197 ? -27.713 -2.838 2.314 1.00 35.59 197 ASP A CA 1
ATOM 1593 C C . ASP A 1 197 ? -27.157 -2.908 0.884 1.00 35.59 197 ASP A C 1
ATOM 1595 O O . ASP A 1 197 ? -27.833 -2.529 -0.070 1.00 35.59 197 ASP A O 1
ATOM 1599 N N . VAL A 1 198 ? -25.946 -3.448 0.724 1.00 38.34 198 VAL A N 1
ATOM 1600 C CA . VAL A 1 198 ? -25.181 -3.451 -0.537 1.00 38.34 198 VAL A CA 1
ATOM 1601 C C . VAL A 1 198 ? -25.094 -4.851 -1.142 1.00 38.34 198 VAL A C 1
ATOM 1603 O O . VAL A 1 198 ? -25.109 -5.002 -2.361 1.00 38.34 198 VAL A O 1
ATOM 1606 N N . CYS A 1 199 ? -25.098 -5.883 -0.295 1.00 33.69 199 CYS A N 1
ATOM 1607 C CA . CYS A 1 199 ? -25.063 -7.291 -0.686 1.00 33.69 199 CYS A CA 1
ATOM 1608 C C . CYS A 1 199 ? -26.475 -7.909 -0.617 1.00 33.69 199 CYS A C 1
ATOM 1610 O O . CYS A 1 199 ? -26.627 -9.113 -0.417 1.00 33.69 199 CYS A O 1
ATOM 1612 N N . ARG A 1 200 ? -27.540 -7.098 -0.787 1.00 30.48 200 ARG A N 1
ATOM 1613 C CA . ARG A 1 200 ? -28.861 -7.665 -1.087 1.00 30.48 200 ARG A CA 1
ATOM 1614 C C . ARG A 1 200 ? -28.754 -8.349 -2.446 1.00 30.48 200 ARG A C 1
ATOM 1616 O O . ARG A 1 200 ? -28.427 -7.668 -3.420 1.00 30.48 200 ARG A O 1
ATOM 1623 N N . PRO A 1 201 ? -29.085 -9.646 -2.565 1.00 31.97 201 PRO A N 1
ATOM 1624 C CA . PRO A 1 201 ? -29.384 -10.176 -3.877 1.00 31.97 201 PRO A CA 1
ATOM 1625 C C . PRO A 1 201 ? -30.508 -9.300 -4.423 1.00 31.97 201 PRO A C 1
ATOM 1627 O O . PRO A 1 201 ? -31.549 -9.139 -3.776 1.00 31.97 201 PRO A O 1
ATOM 1630 N N . HIS A 1 202 ? -30.308 -8.690 -5.591 1.00 33.06 202 HIS A N 1
ATOM 1631 C CA . HIS A 1 202 ? -31.460 -8.279 -6.368 1.00 33.06 202 HIS A CA 1
ATOM 1632 C C . HIS A 1 202 ? -32.227 -9.576 -6.600 1.00 33.06 202 HIS A C 1
ATOM 1634 O O . HIS A 1 202 ? -31.826 -10.399 -7.420 1.00 33.06 202 HIS A O 1
ATOM 1640 N N . SER A 1 203 ? -33.287 -9.800 -5.817 1.00 32.09 203 SER A N 1
ATOM 1641 C CA . SER A 1 203 ? -34.288 -10.786 -6.163 1.00 32.09 203 SER A CA 1
ATOM 1642 C C . SER A 1 203 ? -34.771 -10.343 -7.533 1.00 32.09 203 SER A C 1
ATOM 1644 O O . SER A 1 203 ? -35.521 -9.369 -7.657 1.00 32.09 203 SER A O 1
ATOM 1646 N N . THR A 1 204 ? -34.270 -10.989 -8.575 1.00 31.06 204 THR A N 1
ATOM 1647 C CA . THR A 1 204 ? -34.894 -10.951 -9.879 1.00 31.06 204 THR A CA 1
ATOM 1648 C C . THR A 1 204 ? -36.301 -11.460 -9.626 1.00 31.06 204 THR A C 1
ATOM 1650 O O . THR A 1 204 ? -36.538 -12.650 -9.428 1.00 31.06 204 THR A O 1
ATOM 1653 N N . ARG A 1 205 ? -37.251 -10.523 -9.541 1.00 29.77 205 ARG A N 1
ATOM 1654 C CA . ARG A 1 205 ? -38.660 -10.809 -9.755 1.00 29.77 205 ARG A CA 1
ATOM 1655 C C . ARG A 1 205 ? -38.731 -11.451 -11.139 1.00 29.77 205 ARG A C 1
ATOM 1657 O O . ARG A 1 205 ? -38.836 -10.755 -12.139 1.00 29.77 205 ARG A O 1
ATOM 1664 N N . ARG A 1 206 ? -38.677 -12.782 -11.201 1.00 35.75 206 ARG A N 1
ATOM 1665 C CA . ARG A 1 206 ? -39.418 -13.527 -12.216 1.00 35.75 206 ARG A CA 1
ATOM 1666 C C . ARG A 1 206 ? -40.889 -13.345 -11.865 1.00 35.75 206 ARG A C 1
ATOM 1668 O O . ARG A 1 206 ? -41.489 -14.152 -11.165 1.00 35.75 206 ARG A O 1
ATOM 1675 N N . THR A 1 207 ? -41.440 -12.209 -12.264 1.00 32.75 207 THR A N 1
ATOM 1676 C CA . THR A 1 207 ? -42.882 -12.039 -12.390 1.00 32.75 207 THR A CA 1
ATOM 1677 C C . THR A 1 207 ? -43.276 -12.554 -13.764 1.00 32.75 207 THR A C 1
ATOM 1679 O O . THR A 1 207 ? -42.926 -11.906 -14.742 1.00 32.75 207 THR A O 1
ATOM 1682 N N . LYS A 1 208 ? -43.962 -13.705 -13.736 1.00 34.69 208 LYS A N 1
ATOM 1683 C CA . LYS A 1 208 ? -44.895 -14.293 -14.714 1.00 34.69 208 LYS A CA 1
ATOM 1684 C C . LYS A 1 208 ? -44.484 -14.328 -16.183 1.00 34.69 208 LYS A C 1
ATOM 1686 O O . LYS A 1 208 ? -44.484 -13.264 -16.828 1.00 34.69 208 LYS A O 1
#

Secondary structure (DSSP, 8-state):
-HHHHHHHHHS-HHHHHHHHHH--SEEEE-TTSTHHHHHHHHHT--EEEEES--GGGHHHHHHT----TTTSPPTTS---SS--HHHHHHHHHHHHHHHHHHHHHHHHHHHHHHHHHTS---HHHHHHT-SEEEE---TTTS------TTEEE-SS--HHHHHHHHHHHHT--TTT---EEEES-TT----EE-HHHHS---------

Organism: Anser cygnoides (NCBI:txid8845)

InterPro domains:
  IPR002213 UDP-glucuronosyl/UDP-glucosyltransferase [PF00201] (2-161)
  IPR050271 UDP-glycosyltransferase [PTHR48043] (1-173)

Sequence (208 aa):
MFLSTCEHLLYNKELIRYLEESKFDAVFTDPILPCGQILAEHLSVPSVFYLQQIPCGLEFEATQCPNPPSYVPRVFTDNTDHMNFLQRVKNVIFDIPNFFLCDVVFQPYSKLASEFLQREVTVPDLLHKASIWLIKLDFVLHYPRPLMPNMILVSGVNCPMACLVISDFLSIPPSSLKKILDVLSCNKLRKYWSMKDVCRPHSTRRTK

pLDDT: mean 76.08, std 17.79, range [29.77, 94.69]

Radius of gyration: 19.28 Å; chains: 1; bounding box: 66×36×46 Å